Protein AF-A0A1X0NK90-F1 (afdb_monomer)

Mean predicted aligned error: 11.95 Å

Structure (mmCIF, N/CA/C/O backbone):
data_AF-A0A1X0NK90-F1
#
_entry.id   AF-A0A1X0NK90-F1
#
loop_
_atom_site.group_PDB
_atom_site.id
_atom_site.type_symbol
_atom_site.label_atom_id
_atom_site.label_alt_id
_atom_site.label_comp_id
_atom_site.label_asym_id
_atom_site.label_entity_id
_atom_site.label_seq_id
_atom_site.pdbx_PDB_ins_code
_atom_site.Cartn_x
_atom_site.Cartn_y
_atom_site.Cartn_z
_atom_site.occupancy
_atom_site.B_iso_or_equiv
_atom_site.auth_seq_id
_atom_site.auth_comp_id
_atom_site.auth_asym_id
_atom_site.auth_atom_id
_atom_site.pdbx_PDB_model_num
ATOM 1 N N . MET A 1 1 ? -18.786 40.045 63.705 1.00 55.59 1 MET A N 1
ATOM 2 C CA . MET A 1 1 ? -19.152 38.973 62.747 1.00 55.59 1 MET A CA 1
ATOM 3 C C . MET A 1 1 ? -19.305 39.552 61.337 1.00 55.59 1 MET A C 1
ATOM 5 O O . MET A 1 1 ? -20.411 39.917 60.973 1.00 55.59 1 MET A O 1
ATOM 9 N N . ARG A 1 2 ? -18.219 39.705 60.559 1.00 52.03 2 ARG A N 1
ATOM 10 C CA . ARG A 1 2 ? -18.252 40.110 59.127 1.00 52.03 2 ARG A CA 1
ATOM 11 C C . ARG A 1 2 ? -17.010 39.611 58.354 1.00 52.03 2 ARG A C 1
ATOM 13 O O . ARG A 1 2 ? -16.397 40.364 57.616 1.00 52.03 2 ARG A O 1
ATOM 20 N N . LEU A 1 3 ? -16.602 38.356 58.561 1.00 52.53 3 LEU A N 1
ATOM 21 C CA . LEU A 1 3 ? -15.421 37.765 57.891 1.00 52.53 3 LEU A CA 1
ATOM 22 C C . LEU A 1 3 ? -15.770 36.714 56.824 1.00 52.53 3 LEU A C 1
ATOM 24 O O . LEU A 1 3 ? -14.925 36.345 56.020 1.00 52.53 3 LEU A O 1
ATOM 28 N N . VAL A 1 4 ? -17.029 36.278 56.764 1.00 54.88 4 VAL A N 1
ATOM 29 C CA . VAL A 1 4 ? -17.489 35.231 55.839 1.00 54.88 4 VAL A CA 1
ATOM 30 C C . VAL A 1 4 ? -17.616 35.684 54.365 1.00 54.88 4 VAL A C 1
ATOM 32 O O . VAL A 1 4 ? -17.260 34.892 53.494 1.00 54.88 4 VAL A O 1
ATOM 35 N N . PRO A 1 5 ? -18.039 36.921 54.015 1.00 55.84 5 PRO A N 1
ATOM 36 C CA . PRO A 1 5 ? -18.287 37.256 52.605 1.00 55.84 5 PRO A CA 1
ATOM 37 C C . PRO A 1 5 ? -17.006 37.519 51.790 1.00 55.84 5 PRO A C 1
ATOM 39 O O . PRO A 1 5 ? -17.015 37.387 50.567 1.00 55.84 5 PRO A O 1
ATOM 42 N N . LEU A 1 6 ? -15.885 37.840 52.446 1.00 55.31 6 LEU A N 1
ATOM 43 C CA . LEU A 1 6 ? -14.597 38.071 51.775 1.00 55.31 6 LEU A CA 1
ATOM 44 C C . LEU A 1 6 ? -13.923 36.762 51.335 1.00 55.31 6 LEU A C 1
ATOM 46 O O . LEU A 1 6 ? -13.325 36.714 50.264 1.00 55.31 6 LEU A O 1
ATOM 50 N N . LEU A 1 7 ? -14.082 35.684 52.108 1.00 56.19 7 LEU A N 1
ATOM 51 C CA . LEU A 1 7 ? -13.512 34.370 51.787 1.00 56.19 7 LEU A CA 1
ATOM 52 C C . LEU A 1 7 ? -14.230 33.686 50.612 1.00 56.19 7 LEU A C 1
ATOM 54 O O . LEU A 1 7 ? -13.574 33.085 49.765 1.00 56.19 7 LEU A O 1
ATOM 58 N N . LEU A 1 8 ? -15.556 33.832 50.509 1.00 57.66 8 LEU A N 1
ATOM 59 C CA . LEU A 1 8 ? -16.329 33.297 49.378 1.00 57.66 8 LEU A CA 1
ATOM 60 C C . LEU A 1 8 ? -16.016 34.011 48.057 1.00 57.66 8 LEU A C 1
ATOM 62 O O . LEU A 1 8 ? -15.951 33.370 47.011 1.00 57.66 8 LEU A O 1
ATOM 66 N N . SER A 1 9 ? -15.771 35.321 48.113 1.00 59.25 9 SER A N 1
ATOM 67 C CA . SER A 1 9 ? -15.416 36.117 46.933 1.00 59.25 9 SER A CA 1
ATOM 68 C C . SER A 1 9 ? -14.039 35.726 46.380 1.00 59.25 9 SER A C 1
ATOM 70 O O . SER A 1 9 ? -13.863 35.641 45.168 1.00 59.25 9 SER A O 1
ATOM 72 N N . LEU A 1 10 ? -13.075 35.416 47.258 1.00 58.34 10 LEU A N 1
ATOM 73 C CA . LEU A 1 10 ? -11.739 34.972 46.851 1.00 58.34 10 LEU A CA 1
ATOM 74 C C . LEU A 1 10 ? -11.759 33.566 46.219 1.00 58.34 10 LEU A C 1
ATOM 76 O O . LEU A 1 10 ? -11.073 33.324 45.229 1.00 58.34 10 LEU A O 1
ATOM 80 N N . LEU A 1 11 ? -12.581 32.653 46.755 1.00 58.00 11 LEU A N 1
ATOM 81 C CA . LEU A 1 11 ? -12.740 31.290 46.229 1.00 58.00 11 LEU A CA 1
ATOM 82 C C . LEU A 1 11 ? -13.391 31.258 44.836 1.00 58.00 11 LEU A C 1
ATOM 84 O O . LEU A 1 11 ? -13.012 30.431 44.010 1.00 58.00 11 LEU A O 1
ATOM 88 N N . LEU A 1 12 ? -14.315 32.180 44.547 1.00 56.00 12 LEU A N 1
ATOM 89 C CA . LEU A 1 12 ? -14.944 32.310 43.225 1.00 56.00 12 LEU A CA 1
ATOM 90 C C . LEU A 1 12 ? -13.999 32.876 42.152 1.00 56.00 12 LEU A C 1
ATOM 92 O O . LEU A 1 12 ? -14.133 32.532 40.983 1.00 56.00 12 LEU A O 1
ATOM 96 N N . ILE A 1 13 ? -13.014 33.699 42.522 1.00 56.97 13 ILE A N 1
ATOM 97 C CA . ILE A 1 13 ? -12.020 34.219 41.564 1.00 56.97 13 ILE A CA 1
ATOM 98 C C . ILE A 1 13 ? -10.967 33.144 41.230 1.00 56.97 13 ILE A C 1
ATOM 100 O O . ILE A 1 13 ? -10.503 33.063 40.093 1.00 56.97 13 ILE A O 1
ATOM 104 N N . LEU A 1 14 ? -10.639 32.262 42.182 1.00 53.09 14 LEU A N 1
ATOM 105 C CA . LEU A 1 14 ? -9.720 31.131 41.980 1.00 53.09 14 LEU A CA 1
ATOM 106 C C . LEU A 1 14 ? -10.307 29.994 41.116 1.00 53.09 14 LEU A C 1
ATOM 108 O O . LEU A 1 14 ? -9.557 29.279 40.448 1.00 53.09 14 LEU A O 1
ATOM 112 N N . SER A 1 15 ? -11.633 29.823 41.077 1.00 50.59 15 SER A N 1
ATOM 113 C CA . SER A 1 15 ? -12.266 28.812 40.213 1.00 50.59 15 SER A CA 1
ATOM 114 C C . SER A 1 15 ? -12.410 29.261 38.754 1.00 50.59 15 SER A C 1
ATOM 116 O O . SER A 1 15 ? -12.428 28.422 37.858 1.00 50.59 15 SER A O 1
ATOM 118 N N . VAL A 1 16 ? -12.445 30.569 38.479 1.00 51.34 16 VAL A N 1
ATOM 119 C CA . VAL A 1 16 ? -12.517 31.084 37.099 1.00 51.34 16 VAL A CA 1
ATOM 120 C C . VAL A 1 16 ? -11.139 31.090 36.425 1.00 51.34 16 VAL A C 1
ATOM 122 O O . VAL A 1 16 ? -11.041 30.835 35.226 1.00 51.34 16 VAL A O 1
ATOM 125 N N . THR A 1 17 ? -10.048 31.278 37.172 1.00 49.00 17 THR A N 1
ATOM 126 C CA . THR A 1 17 ? -8.687 31.238 36.603 1.00 49.00 17 THR A CA 1
ATOM 127 C C . THR A 1 17 ? -8.184 29.821 36.311 1.00 49.00 17 THR A C 1
ATOM 129 O O . THR A 1 17 ? -7.363 29.646 35.413 1.00 49.00 17 THR A O 1
ATOM 132 N N . THR A 1 18 ? -8.710 28.795 36.986 1.00 47.84 18 THR A N 1
ATOM 133 C CA . THR A 1 18 ? -8.351 27.388 36.720 1.00 47.84 18 THR A CA 1
ATOM 134 C C . THR A 1 18 ? -9.041 26.800 35.484 1.00 47.84 18 THR A C 1
ATOM 136 O O . THR A 1 18 ? -8.492 25.887 34.872 1.00 47.84 18 THR A O 1
ATOM 139 N N . LEU A 1 19 ? -10.182 27.344 35.038 1.00 43.62 19 LEU A N 1
ATOM 140 C CA . LEU A 1 19 ? -10.779 26.941 33.755 1.00 43.62 19 LEU A CA 1
ATOM 141 C C . LEU A 1 19 ? -10.071 27.556 32.536 1.00 43.62 19 LEU A C 1
ATOM 143 O O . LEU A 1 19 ? -10.029 26.925 31.480 1.00 43.62 19 LEU A O 1
ATOM 147 N N . TYR A 1 20 ? -9.458 28.736 32.670 1.00 41.69 20 TYR A N 1
ATOM 148 C CA . TYR A 1 20 ? -8.742 29.363 31.552 1.00 41.69 20 TYR A CA 1
ATOM 149 C C . TYR A 1 20 ? -7.361 28.749 31.282 1.00 41.69 20 TYR A C 1
ATOM 151 O O . TYR A 1 20 ? -6.924 28.729 30.132 1.00 41.69 20 TYR A O 1
ATOM 159 N N . THR A 1 21 ? -6.694 28.165 32.282 1.00 41.97 21 THR A N 1
ATOM 160 C CA . THR A 1 21 ? -5.409 27.475 32.058 1.00 41.97 21 THR A CA 1
ATOM 161 C C . THR A 1 21 ? -5.565 26.068 31.478 1.00 41.97 21 THR A C 1
ATOM 163 O O . THR A 1 21 ? -4.654 25.594 30.806 1.00 41.97 21 THR A O 1
ATOM 166 N N . ILE A 1 22 ? -6.722 25.415 31.637 1.00 41.28 22 ILE A N 1
ATOM 167 C CA . ILE A 1 22 ? -6.980 24.106 31.006 1.00 41.28 22 ILE A CA 1
ATOM 168 C C . ILE A 1 22 ? -7.402 24.269 29.536 1.00 41.28 22 ILE A C 1
ATOM 170 O O . ILE A 1 22 ? -7.088 23.411 28.711 1.00 41.28 22 ILE A O 1
ATOM 174 N N . SER A 1 23 ? -8.045 25.385 29.173 1.00 37.34 23 SER A N 1
ATOM 175 C CA . SER A 1 23 ? -8.441 25.636 27.780 1.00 37.34 23 SER A CA 1
ATOM 176 C C . SER A 1 23 ? -7.308 26.201 26.912 1.00 37.34 23 SER A C 1
ATOM 178 O O . SER A 1 23 ? -7.301 25.961 25.709 1.00 37.34 23 SER A O 1
ATOM 180 N N . ALA A 1 24 ? -6.315 26.877 27.503 1.00 40.59 24 ALA A N 1
ATOM 181 C CA . ALA A 1 24 ? -5.112 27.318 26.787 1.00 40.59 24 ALA A CA 1
ATOM 182 C C . ALA A 1 24 ? -4.092 26.182 26.551 1.00 40.59 24 ALA A C 1
ATOM 184 O O . ALA A 1 24 ? -3.271 26.269 25.645 1.00 40.59 24 ALA A O 1
ATOM 185 N N . ALA A 1 25 ? -4.170 25.084 27.313 1.00 37.84 25 ALA A N 1
ATOM 186 C CA . ALA A 1 25 ? -3.305 23.912 27.145 1.00 37.84 25 ALA A CA 1
ATOM 187 C C . ALA A 1 25 ? -3.816 22.893 26.100 1.00 37.84 25 ALA A C 1
ATOM 189 O O . ALA A 1 25 ? -3.172 21.870 25.879 1.00 37.84 25 ALA A O 1
ATOM 190 N N . ARG A 1 26 ? -4.967 23.139 25.454 1.00 42.66 26 ARG A N 1
ATOM 191 C CA . ARG A 1 26 ? -5.547 22.254 24.419 1.00 42.66 26 ARG A CA 1
ATOM 192 C C . ARG A 1 26 ? -5.653 22.871 23.022 1.00 42.66 26 ARG A C 1
ATOM 194 O O . ARG A 1 26 ? -6.297 22.292 22.159 1.00 42.66 26 ARG A O 1
ATOM 201 N N . LEU A 1 27 ? -4.991 23.998 22.785 1.00 36.59 27 LEU A N 1
ATOM 202 C CA . LEU A 1 27 ? -4.968 24.682 21.485 1.00 36.59 27 LEU A CA 1
ATOM 203 C C . LEU A 1 27 ? -3.533 24.998 21.035 1.00 36.59 27 LEU A C 1
ATOM 205 O O . LEU A 1 27 ? -3.254 26.041 20.465 1.00 36.59 27 LEU A O 1
ATOM 209 N N . SER A 1 28 ? -2.610 24.086 21.344 1.00 36.66 28 SER A N 1
ATOM 210 C CA . SER A 1 28 ? -1.183 24.188 21.005 1.00 36.66 28 SER A CA 1
ATOM 211 C C . SER A 1 28 ? -0.592 22.812 20.640 1.00 36.66 28 SER A C 1
ATOM 213 O O . SER A 1 28 ? 0.564 22.520 20.936 1.00 36.66 28 SER A O 1
ATOM 215 N N . ILE A 1 29 ? -1.393 21.932 20.034 1.00 43.31 29 ILE A N 1
ATOM 216 C CA . ILE A 1 29 ? -0.936 20.644 19.479 1.00 43.31 29 ILE A CA 1
ATOM 217 C C . ILE A 1 29 ? -1.505 20.493 18.061 1.00 43.31 29 ILE A C 1
ATOM 219 O O . ILE A 1 29 ? -2.090 19.471 17.742 1.00 43.31 29 ILE A O 1
ATOM 223 N N . ASP A 1 30 ? -1.410 21.545 17.245 1.00 39.81 30 ASP A N 1
ATOM 224 C CA . ASP A 1 30 ? -1.664 21.439 15.797 1.00 39.81 30 ASP A CA 1
ATOM 225 C C . ASP A 1 30 ? -0.740 22.314 14.924 1.00 39.81 30 ASP A C 1
ATOM 227 O O . ASP A 1 30 ? -0.831 22.246 13.709 1.00 39.81 30 ASP A O 1
ATOM 231 N N . ASP A 1 31 ? 0.228 23.048 15.497 1.00 40.22 31 ASP A N 1
ATOM 232 C CA . ASP A 1 31 ? 1.125 23.941 14.728 1.00 40.22 31 ASP A CA 1
ATOM 233 C C . ASP A 1 31 ? 2.627 23.667 14.957 1.00 40.22 31 ASP A C 1
ATOM 235 O O . ASP A 1 31 ? 3.465 24.566 14.913 1.00 40.22 31 ASP A O 1
ATOM 239 N N . MET A 1 32 ? 3.008 22.413 15.213 1.00 42.47 32 MET A N 1
ATOM 240 C CA . MET A 1 32 ? 4.421 22.005 15.249 1.00 42.47 32 MET A CA 1
ATOM 241 C C . MET A 1 32 ? 4.628 20.636 14.595 1.00 42.47 32 MET A C 1
ATOM 243 O O . MET A 1 32 ? 4.995 19.676 15.261 1.00 42.47 32 MET A O 1
ATOM 247 N N . GLU A 1 33 ? 4.421 20.564 13.281 1.00 41.75 33 GLU A N 1
ATOM 248 C CA . GLU A 1 33 ? 5.162 19.649 12.395 1.00 41.75 33 GLU A CA 1
ATOM 249 C C . GLU A 1 33 ? 5.235 20.218 10.960 1.00 41.75 33 GLU A C 1
ATOM 251 O O . GLU A 1 33 ? 5.053 19.527 9.964 1.00 41.75 33 GLU A O 1
ATOM 256 N N . GLU A 1 34 ? 5.536 21.513 10.837 1.00 48.41 34 GLU A N 1
ATOM 257 C CA . GLU A 1 34 ? 6.001 22.107 9.582 1.00 48.41 34 GLU A CA 1
ATOM 258 C C . GLU A 1 34 ? 7.357 22.771 9.858 1.00 48.41 34 GLU A C 1
ATOM 260 O O . GLU A 1 34 ? 7.449 23.821 10.488 1.00 48.41 34 GLU A O 1
ATOM 265 N N . GLY A 1 35 ? 8.435 22.091 9.458 1.00 47.78 35 GLY A N 1
ATOM 266 C CA . GLY A 1 35 ? 9.813 22.573 9.595 1.00 47.78 35 GLY A CA 1
ATOM 267 C C . GLY A 1 35 ? 10.616 21.878 10.696 1.00 47.78 35 GLY A C 1
ATOM 268 O O . GLY A 1 35 ? 10.728 22.369 11.815 1.00 47.78 35 GLY A O 1
ATOM 269 N N . GLY A 1 36 ? 11.248 20.753 10.357 1.00 31.78 36 GLY A N 1
ATOM 270 C CA . GLY A 1 36 ? 12.166 20.060 11.259 1.00 31.78 36 GLY A CA 1
ATOM 271 C C . GLY A 1 36 ? 13.082 19.083 10.533 1.00 31.78 36 GLY A C 1
ATOM 272 O O . GLY A 1 36 ? 12.741 17.920 10.380 1.00 31.78 36 GLY A O 1
ATOM 273 N N . ASN A 1 37 ? 14.251 19.587 10.132 1.00 31.89 37 ASN A N 1
ATOM 274 C CA . ASN A 1 37 ? 15.431 18.875 9.636 1.00 31.89 37 ASN A CA 1
ATOM 275 C C . ASN A 1 37 ? 15.263 17.993 8.391 1.00 31.89 37 ASN A C 1
ATOM 277 O O . ASN A 1 37 ? 14.996 16.793 8.448 1.00 31.89 37 ASN A O 1
ATOM 281 N N . ILE A 1 38 ? 15.637 18.602 7.263 1.00 43.28 38 ILE A N 1
ATOM 282 C CA . ILE A 1 38 ? 16.435 17.960 6.217 1.00 43.28 38 ILE A CA 1
ATOM 283 C C . ILE A 1 38 ? 17.723 17.447 6.887 1.00 43.28 38 ILE A C 1
ATOM 285 O O . ILE A 1 38 ? 18.775 18.073 6.827 1.00 43.28 38 ILE A O 1
ATOM 289 N N . ASP A 1 39 ? 17.624 16.325 7.590 1.00 41.91 39 ASP A N 1
ATOM 290 C CA . ASP A 1 39 ? 18.748 15.413 7.727 1.00 41.91 39 ASP A CA 1
ATOM 291 C C . ASP A 1 39 ? 18.695 14.539 6.466 1.00 41.91 39 ASP A C 1
ATOM 293 O O . ASP A 1 39 ? 18.242 13.388 6.472 1.00 41.91 39 ASP A O 1
ATOM 297 N N . ASP A 1 40 ? 19.068 15.171 5.341 1.00 41.88 40 ASP A N 1
ATOM 298 C CA . ASP A 1 40 ? 19.497 14.539 4.087 1.00 41.88 40 ASP A CA 1
ATOM 299 C C . ASP A 1 40 ? 20.816 13.809 4.366 1.00 41.88 40 ASP A C 1
ATOM 301 O O . ASP A 1 40 ? 21.874 14.069 3.789 1.00 41.88 40 ASP A O 1
ATOM 305 N N . GLN A 1 41 ? 20.772 12.866 5.302 1.00 42.12 41 GLN A N 1
ATOM 306 C CA . GLN A 1 41 ? 21.788 11.846 5.390 1.00 42.12 41 GLN A CA 1
ATOM 307 C C . GLN A 1 41 ? 21.545 10.934 4.188 1.00 42.12 41 GLN A C 1
ATOM 309 O O . GLN A 1 41 ? 20.760 9.992 4.263 1.00 42.12 41 GLN A O 1
ATOM 314 N N . TYR A 1 42 ? 22.129 11.355 3.059 1.00 43.56 42 TYR A N 1
ATOM 315 C CA . TYR A 1 42 ? 22.241 10.702 1.757 1.00 43.56 42 TYR A CA 1
ATOM 316 C C . TYR A 1 42 ? 21.803 9.230 1.796 1.00 43.56 42 TYR A C 1
ATOM 318 O O . TYR A 1 42 ? 22.611 8.324 1.993 1.00 43.56 42 TYR A O 1
ATOM 326 N N . VAL A 1 43 ? 20.508 8.978 1.583 1.00 48.62 43 VAL A N 1
ATOM 327 C CA . VAL A 1 43 ? 20.113 7.711 0.973 1.00 48.62 43 VAL A CA 1
ATOM 328 C C . VAL A 1 43 ? 20.529 7.890 -0.469 1.00 48.62 43 VAL A C 1
ATOM 330 O O . VAL A 1 43 ? 19.980 8.762 -1.139 1.00 48.62 43 VAL A O 1
ATOM 333 N N . ASP A 1 44 ? 21.554 7.144 -0.867 1.00 55.59 44 ASP A N 1
ATOM 334 C CA . ASP A 1 44 ? 22.219 7.198 -2.164 1.00 55.59 44 ASP A CA 1
ATOM 335 C C . ASP A 1 44 ? 21.183 7.005 -3.280 1.00 55.59 44 ASP A C 1
ATOM 337 O O . ASP A 1 44 ? 20.861 5.890 -3.701 1.00 55.59 44 ASP A O 1
ATOM 341 N N . ARG A 1 45 ? 20.539 8.113 -3.662 1.00 64.12 45 ARG A N 1
ATOM 342 C CA . ARG A 1 45 ? 19.627 8.171 -4.789 1.00 64.12 45 ARG A CA 1
ATOM 343 C C . ARG A 1 45 ? 20.503 7.908 -5.984 1.00 64.12 45 ARG A C 1
ATOM 345 O O . ARG A 1 45 ? 21.376 8.710 -6.299 1.00 64.12 45 ARG A O 1
ATOM 352 N N . VAL A 1 46 ? 20.258 6.773 -6.616 1.00 70.69 46 VAL A N 1
ATOM 353 C CA . VAL A 1 46 ? 20.953 6.436 -7.842 1.00 70.69 46 VAL A CA 1
ATOM 354 C C . VAL A 1 46 ? 20.743 7.580 -8.839 1.00 70.69 46 VAL A C 1
ATOM 356 O O . VAL A 1 46 ? 19.604 7.970 -9.089 1.00 70.69 46 VAL A O 1
ATOM 359 N N . GLU A 1 47 ? 21.842 8.163 -9.322 1.00 74.38 47 GLU A N 1
ATOM 360 C CA . GLU A 1 47 ? 21.807 9.308 -10.234 1.00 74.38 47 GLU A CA 1
ATOM 361 C C . GLU A 1 47 ? 21.018 8.968 -11.506 1.00 74.38 47 GLU A C 1
ATOM 363 O O . GLU A 1 47 ? 21.176 7.876 -12.046 1.00 74.38 47 GLU A O 1
ATOM 368 N N . ASP A 1 48 ? 20.265 9.924 -12.058 1.00 73.19 48 ASP A N 1
ATOM 369 C CA . ASP A 1 48 ? 19.392 9.703 -13.228 1.00 73.19 48 ASP A CA 1
ATOM 370 C C . ASP A 1 48 ? 20.123 9.143 -14.470 1.00 73.19 48 ASP A C 1
ATOM 372 O O . ASP A 1 48 ? 19.520 8.499 -15.331 1.00 73.19 48 ASP A O 1
ATOM 376 N N . ASN A 1 49 ? 21.437 9.369 -14.572 1.00 76.44 49 ASN A N 1
ATOM 377 C CA . ASN A 1 49 ? 22.283 8.872 -15.663 1.00 76.44 49 ASN A CA 1
ATOM 378 C C . ASN A 1 49 ? 22.838 7.459 -15.419 1.00 76.44 49 ASN A C 1
ATOM 380 O O . ASN A 1 49 ? 23.511 6.896 -16.291 1.00 76.44 49 ASN A O 1
ATOM 384 N N . HIS A 1 50 ? 22.601 6.883 -14.243 1.00 79.06 50 HIS A N 1
ATOM 385 C CA . HIS A 1 50 ? 23.130 5.582 -13.872 1.00 79.06 50 HIS A CA 1
ATOM 386 C C . HIS A 1 50 ? 22.526 4.483 -14.766 1.00 79.06 50 HIS A C 1
ATOM 388 O O . HIS A 1 50 ? 21.320 4.476 -15.037 1.00 79.06 50 HIS A O 1
ATOM 394 N N . PRO A 1 51 ? 23.320 3.493 -15.216 1.00 82.56 51 PRO A N 1
ATOM 395 C CA . PRO A 1 51 ? 22.849 2.453 -16.134 1.00 82.56 51 PRO A CA 1
ATOM 396 C C . PRO A 1 51 ? 21.666 1.635 -15.597 1.00 82.56 51 PRO A C 1
ATOM 398 O O . PRO A 1 51 ? 20.913 1.078 -16.394 1.00 82.56 51 PRO A O 1
ATOM 401 N N . VAL A 1 52 ? 21.453 1.611 -14.275 1.00 84.94 52 VAL A N 1
ATOM 402 C CA . VAL A 1 52 ? 20.296 0.949 -13.650 1.00 84.94 52 VAL A CA 1
ATOM 403 C C . VAL A 1 52 ? 18.955 1.471 -14.168 1.00 84.94 52 VAL A C 1
ATOM 405 O O . VAL A 1 52 ? 17.995 0.709 -14.221 1.00 84.94 52 VAL A O 1
ATOM 408 N N . HIS A 1 53 ? 18.867 2.737 -14.597 1.00 83.06 53 HIS A N 1
ATOM 409 C CA . HIS A 1 53 ? 17.609 3.298 -15.097 1.00 83.06 53 HIS A CA 1
ATOM 410 C C . HIS A 1 53 ? 17.115 2.569 -16.354 1.00 83.06 53 HIS A C 1
ATOM 412 O O . HIS A 1 53 ? 15.914 2.518 -16.603 1.00 83.06 53 HIS A O 1
ATOM 418 N N . LYS A 1 54 ? 18.024 1.930 -17.105 1.00 84.81 54 LYS A N 1
ATOM 419 C CA . LYS A 1 54 ? 17.697 1.074 -18.259 1.00 84.81 54 LYS A CA 1
ATOM 420 C C . LYS A 1 54 ? 17.208 -0.322 -17.862 1.00 84.81 54 LYS A C 1
ATOM 422 O O . LYS A 1 54 ? 16.695 -1.041 -18.710 1.00 84.81 54 LYS A O 1
ATOM 427 N N . LEU A 1 55 ? 17.410 -0.710 -16.604 1.00 88.56 55 LEU A N 1
ATOM 428 C CA . LEU A 1 55 ? 17.023 -2.001 -16.030 1.00 88.56 55 LEU A CA 1
ATOM 429 C C . LEU A 1 55 ? 15.750 -1.899 -15.179 1.00 88.56 55 LEU A C 1
ATOM 431 O O . LEU A 1 55 ? 15.299 -2.905 -14.628 1.00 88.56 55 LEU A O 1
ATOM 435 N N . LEU A 1 56 ? 15.183 -0.693 -15.048 1.00 91.00 56 LEU A N 1
ATOM 436 C CA . LEU A 1 56 ? 13.910 -0.486 -14.372 1.00 91.00 56 LEU A CA 1
ATOM 437 C C . LEU A 1 56 ? 12.806 -1.297 -15.062 1.00 91.00 56 LEU A C 1
ATOM 439 O O . LEU A 1 56 ? 12.786 -1.384 -16.291 1.00 91.00 56 LEU A O 1
ATOM 443 N N . PRO A 1 57 ? 11.875 -1.876 -14.288 1.00 91.94 57 PRO A N 1
ATOM 444 C CA . PRO A 1 57 ? 10.723 -2.545 -14.865 1.00 91.94 57 PRO A CA 1
ATOM 445 C C . PRO A 1 57 ? 9.867 -1.537 -15.645 1.00 91.94 57 PRO A C 1
ATOM 447 O O . PRO A 1 57 ? 9.704 -0.392 -15.213 1.00 91.94 57 PRO A O 1
ATOM 450 N N . ASP A 1 58 ? 9.325 -1.964 -16.784 1.00 91.94 58 ASP A N 1
ATOM 451 C CA . ASP A 1 58 ? 8.441 -1.137 -17.605 1.00 91.94 58 ASP A CA 1
ATOM 452 C C . ASP A 1 58 ? 6.988 -1.276 -17.112 1.00 91.94 58 ASP A C 1
ATOM 454 O O . ASP A 1 58 ? 6.430 -2.375 -17.177 1.00 91.94 58 ASP A O 1
ATOM 458 N N . PRO A 1 59 ? 6.340 -0.202 -16.621 1.00 93.19 59 PRO A N 1
ATOM 459 C CA . PRO A 1 59 ? 4.938 -0.255 -16.209 1.00 93.19 59 PRO A CA 1
ATOM 460 C C . PRO A 1 59 ? 3.959 -0.427 -17.382 1.00 93.19 59 PRO A C 1
ATOM 462 O O . PRO A 1 59 ? 2.778 -0.661 -17.138 1.00 93.19 59 PRO A O 1
ATOM 465 N N . GLN A 1 60 ? 4.404 -0.289 -18.635 1.00 93.50 60 GLN A N 1
ATOM 466 C CA . GLN A 1 60 ? 3.585 -0.531 -19.829 1.00 93.50 60 GLN A CA 1
ATOM 467 C C . GLN A 1 60 ? 3.658 -1.985 -20.314 1.00 93.50 60 GLN A C 1
ATOM 469 O O . GLN A 1 60 ? 2.827 -2.396 -21.126 1.00 93.50 60 GLN A O 1
ATOM 474 N N . ASP A 1 61 ? 4.614 -2.777 -19.817 1.00 95.31 61 ASP A N 1
ATOM 475 C CA . ASP A 1 61 ? 4.706 -4.200 -20.132 1.00 95.31 61 ASP A CA 1
ATOM 476 C C . ASP A 1 61 ? 3.562 -4.966 -19.432 1.00 95.31 61 ASP A C 1
ATOM 478 O O . ASP A 1 61 ? 3.489 -4.978 -18.195 1.00 95.31 61 ASP A O 1
ATOM 482 N N . PRO A 1 62 ? 2.656 -5.625 -20.184 1.00 94.19 62 PRO A N 1
ATOM 483 C CA . PRO A 1 62 ? 1.514 -6.334 -19.615 1.00 94.19 62 PRO A CA 1
ATOM 484 C C . PRO A 1 62 ? 1.900 -7.525 -18.728 1.00 94.19 62 PRO A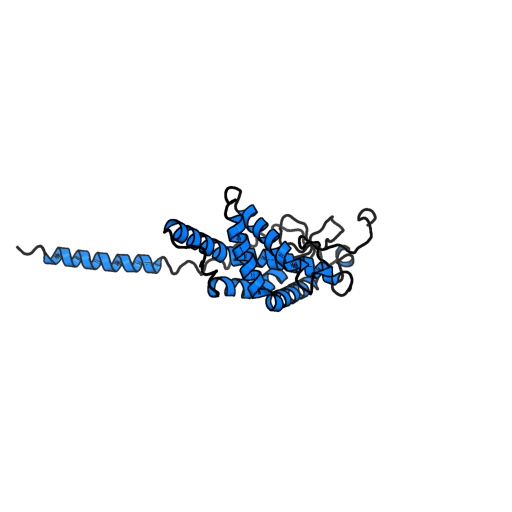 C 1
ATOM 486 O O . PRO A 1 62 ? 1.085 -7.925 -17.895 1.00 94.19 62 PRO A O 1
ATOM 489 N N . GLU A 1 63 ? 3.099 -8.098 -18.877 1.00 93.44 63 GLU A N 1
ATOM 490 C CA . GLU A 1 63 ? 3.581 -9.160 -17.984 1.00 93.44 63 GLU A CA 1
ATOM 491 C C . GLU A 1 63 ? 4.065 -8.592 -16.641 1.00 93.44 63 GLU A C 1
ATOM 493 O O . GLU A 1 63 ? 3.886 -9.226 -15.600 1.00 93.44 63 GLU A O 1
ATOM 498 N N . MET A 1 64 ? 4.620 -7.376 -16.640 1.00 94.06 64 MET A N 1
ATOM 499 C CA . MET A 1 64 ? 5.169 -6.711 -15.449 1.00 94.06 64 MET A CA 1
ATOM 500 C C . MET A 1 64 ? 4.111 -5.945 -14.657 1.00 94.06 64 MET A C 1
ATOM 502 O O . MET A 1 64 ? 4.171 -5.884 -13.424 1.00 94.06 64 MET A O 1
ATOM 506 N N . LEU A 1 65 ? 3.140 -5.357 -15.358 1.00 96.06 65 LEU A N 1
ATOM 507 C CA . LEU A 1 65 ? 2.136 -4.465 -14.789 1.00 96.06 65 LEU A CA 1
ATOM 508 C C . LEU A 1 65 ? 1.381 -5.076 -13.589 1.00 96.06 65 LEU A C 1
ATOM 510 O O . LEU A 1 65 ? 1.303 -4.402 -12.558 1.00 96.06 65 LEU A O 1
ATOM 514 N N . PRO A 1 66 ? 0.871 -6.327 -13.632 1.00 97.12 66 PRO A N 1
ATOM 515 C CA . PRO A 1 66 ? 0.186 -6.920 -12.482 1.00 97.12 66 PRO A CA 1
ATOM 516 C C . PRO A 1 66 ? 1.085 -7.019 -11.246 1.00 97.12 66 PRO A C 1
ATOM 518 O O . PRO A 1 66 ? 0.632 -6.770 -10.128 1.00 97.12 66 PRO A O 1
ATOM 521 N N . SER A 1 67 ? 2.362 -7.356 -11.432 1.00 97.38 67 SER A N 1
ATOM 522 C CA . SER A 1 67 ? 3.328 -7.495 -10.339 1.00 97.38 67 SER A CA 1
ATOM 523 C C . SER A 1 67 ? 3.714 -6.141 -9.753 1.00 97.38 67 SER A C 1
ATOM 525 O O . SER A 1 67 ? 3.784 -5.993 -8.532 1.00 97.38 67 SER A O 1
ATOM 527 N N . LEU A 1 68 ? 3.875 -5.115 -10.592 1.00 97.81 68 LEU A N 1
ATOM 528 C CA . LEU A 1 68 ? 4.080 -3.744 -10.124 1.00 97.81 68 LEU A CA 1
ATOM 529 C C . LEU A 1 68 ? 2.863 -3.218 -9.356 1.00 97.81 68 LEU A C 1
ATOM 531 O O . LEU A 1 68 ? 3.037 -2.647 -8.279 1.00 97.81 68 LEU A O 1
ATOM 535 N N . LYS A 1 69 ? 1.637 -3.475 -9.836 1.00 98.38 69 LYS A N 1
ATOM 536 C CA . LYS A 1 69 ? 0.408 -3.141 -9.096 1.00 98.38 69 LYS A CA 1
ATOM 537 C C . LYS A 1 69 ? 0.316 -3.898 -7.774 1.00 98.38 69 LYS A C 1
ATOM 539 O O . LYS A 1 69 ? -0.061 -3.308 -6.767 1.00 98.38 69 LYS A O 1
ATOM 544 N N . CYS A 1 70 ? 0.724 -5.167 -7.740 1.00 98.56 70 CYS A N 1
ATOM 545 C CA . CYS A 1 70 ? 0.805 -5.936 -6.499 1.00 98.56 70 CYS A CA 1
ATOM 546 C C . CYS A 1 70 ? 1.756 -5.301 -5.481 1.00 98.56 70 CYS A C 1
ATOM 548 O O . CYS A 1 70 ? 1.429 -5.168 -4.298 1.00 98.56 70 CYS A O 1
ATOM 550 N N . SER A 1 71 ? 2.940 -4.873 -5.925 1.00 98.1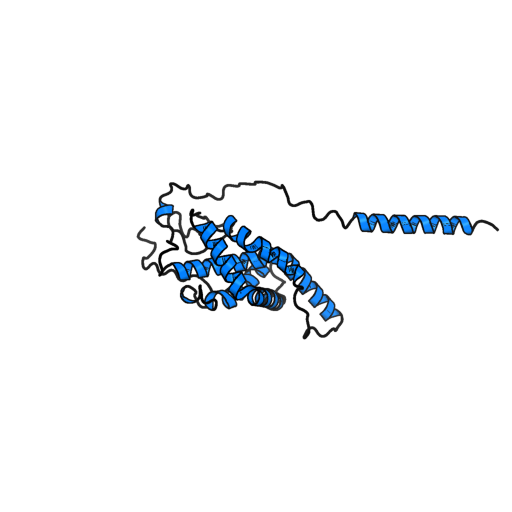9 71 SER A N 1
ATOM 551 C CA . SER A 1 71 ? 3.856 -4.184 -5.027 1.00 98.19 71 SER A CA 1
ATOM 552 C C . SER A 1 71 ? 3.325 -2.827 -4.578 1.00 98.19 71 SER A C 1
ATOM 554 O O . SER A 1 71 ? 3.471 -2.503 -3.400 1.00 98.19 71 SER A O 1
ATOM 556 N N . ALA A 1 72 ? 2.745 -2.045 -5.487 1.00 98.50 72 ALA A N 1
ATOM 557 C CA . ALA A 1 72 ? 2.181 -0.738 -5.179 1.00 98.50 72 ALA A CA 1
ATOM 558 C C . ALA A 1 72 ? 1.009 -0.851 -4.193 1.00 98.50 72 ALA A C 1
ATOM 560 O O . ALA A 1 72 ? 0.984 -0.106 -3.222 1.00 98.50 72 ALA A O 1
ATOM 561 N N . CYS A 1 73 ? 0.125 -1.844 -4.345 1.00 98.75 73 CYS A N 1
ATOM 562 C CA . CYS A 1 73 ? -0.915 -2.161 -3.359 1.00 98.75 73 CYS A CA 1
ATOM 563 C C . CYS A 1 73 ? -0.326 -2.335 -1.952 1.00 98.75 73 CYS A C 1
ATOM 565 O O . CYS A 1 73 ? -0.805 -1.750 -0.984 1.00 98.75 73 CYS A O 1
ATOM 567 N N . GLY A 1 74 ? 0.773 -3.082 -1.841 1.00 98.31 74 GLY A N 1
ATOM 568 C CA . GLY A 1 74 ? 1.469 -3.251 -0.572 1.00 98.31 74 GLY A CA 1
ATOM 569 C C . GLY A 1 74 ? 2.048 -1.956 0.006 1.00 98.31 74 GLY A C 1
ATOM 570 O O . GLY A 1 74 ? 1.938 -1.741 1.210 1.00 98.31 74 GLY A O 1
ATOM 571 N N . ALA A 1 75 ? 2.624 -1.095 -0.838 1.00 98.44 75 ALA A N 1
ATOM 572 C CA . ALA A 1 75 ? 3.118 0.222 -0.429 1.00 98.44 75 ALA A CA 1
ATOM 573 C C . ALA A 1 75 ? 1.982 1.132 0.066 1.00 98.44 75 ALA A C 1
ATOM 575 O O . ALA A 1 75 ? 2.116 1.777 1.103 1.00 98.44 75 ALA A O 1
ATOM 576 N N . VAL A 1 76 ? 0.840 1.127 -0.629 1.00 98.69 76 VAL A N 1
ATOM 577 C CA . VAL A 1 76 ? -0.361 1.870 -0.224 1.00 98.69 76 VAL A CA 1
ATOM 578 C C . VAL A 1 76 ? -0.888 1.371 1.120 1.00 98.69 76 VAL A C 1
ATOM 580 O O . VAL A 1 76 ? -1.181 2.180 1.991 1.00 98.69 76 VAL A O 1
ATOM 583 N N . ILE A 1 77 ? -0.954 0.055 1.336 1.00 98.56 77 ILE A N 1
ATOM 584 C CA . ILE A 1 77 ? -1.394 -0.524 2.616 1.00 98.56 77 ILE A CA 1
ATOM 585 C C . ILE A 1 77 ? -0.457 -0.131 3.762 1.00 98.56 77 ILE A C 1
ATOM 587 O O . ILE A 1 77 ? -0.922 0.261 4.833 1.00 98.56 77 ILE A O 1
ATOM 591 N N . GLU A 1 78 ? 0.857 -0.227 3.553 1.00 97.94 78 GLU A N 1
ATOM 592 C CA . GLU A 1 78 ? 1.846 0.159 4.560 1.00 97.94 78 GLU A CA 1
ATOM 593 C C . GLU A 1 78 ? 1.718 1.646 4.931 1.00 97.94 78 GLU A C 1
ATOM 595 O O . GLU A 1 78 ? 1.698 1.990 6.116 1.00 97.94 78 GLU A O 1
ATOM 600 N N . GLU A 1 79 ? 1.582 2.526 3.936 1.00 98.06 79 GLU A N 1
ATOM 601 C CA . GLU A 1 79 ? 1.405 3.961 4.166 1.00 98.06 79 GLU A CA 1
ATOM 602 C C . GLU A 1 79 ? 0.060 4.274 4.832 1.00 98.06 79 GLU A C 1
ATOM 604 O O . GLU A 1 79 ? 0.021 5.056 5.781 1.00 98.06 79 GLU A O 1
ATOM 609 N N . ALA A 1 80 ? -1.029 3.613 4.427 1.00 98.06 80 ALA A N 1
ATOM 610 C CA . ALA A 1 80 ? -2.344 3.781 5.042 1.00 98.06 80 ALA A CA 1
ATOM 611 C C . ALA A 1 80 ? -2.303 3.439 6.536 1.00 98.06 80 ALA A C 1
ATOM 613 O O . ALA A 1 80 ? -2.787 4.207 7.364 1.00 98.06 80 ALA A O 1
ATOM 614 N N . ILE A 1 81 ? -1.660 2.330 6.908 1.00 96.88 81 ILE A N 1
ATOM 615 C CA . ILE A 1 81 ? -1.493 1.932 8.313 1.00 96.88 81 ILE A CA 1
ATOM 616 C C . ILE A 1 81 ? -0.612 2.924 9.069 1.00 96.88 81 ILE A C 1
ATOM 618 O O . ILE A 1 81 ? -0.891 3.238 10.229 1.00 96.88 81 ILE A O 1
ATOM 622 N N . HIS A 1 82 ? 0.439 3.434 8.424 1.00 95.44 82 HIS A N 1
ATOM 623 C CA . HIS A 1 82 ? 1.300 4.448 9.016 1.00 95.44 82 HIS A CA 1
ATOM 624 C C . HIS A 1 82 ? 0.522 5.733 9.336 1.00 95.44 82 HIS A C 1
ATOM 626 O O . HIS A 1 82 ? 0.574 6.208 10.473 1.00 95.44 82 HIS A O 1
ATOM 632 N N . LEU A 1 83 ? -0.258 6.245 8.378 1.00 95.69 83 LEU A N 1
ATOM 633 C CA . LEU A 1 83 ? -1.089 7.442 8.539 1.00 95.69 83 LEU A CA 1
ATOM 634 C C . LEU A 1 83 ? -2.244 7.222 9.526 1.00 95.69 83 LEU A C 1
ATOM 636 O O . LEU A 1 83 ? -2.541 8.092 10.341 1.00 95.69 83 LEU A O 1
ATOM 640 N N . MET A 1 84 ? -2.860 6.037 9.526 1.00 95.56 84 MET A N 1
ATOM 641 C CA . MET A 1 84 ? -3.951 5.686 10.444 1.00 95.56 84 MET A CA 1
ATOM 642 C C . MET A 1 84 ? -3.481 5.301 11.846 1.00 95.56 84 MET A C 1
ATOM 644 O O . MET A 1 84 ? -4.317 5.068 12.723 1.00 95.56 84 MET A O 1
ATOM 648 N N . ARG A 1 85 ? -2.172 5.257 12.115 1.00 93.62 85 ARG A N 1
ATOM 649 C CA . ARG A 1 85 ? -1.628 4.875 13.426 1.00 93.62 85 ARG A CA 1
ATOM 650 C C . ARG A 1 85 ? -2.317 5.590 14.601 1.00 93.62 85 ARG A C 1
ATOM 652 O O . ARG A 1 85 ? -2.695 4.892 15.546 1.00 93.62 85 ARG A O 1
ATOM 659 N N . PRO A 1 86 ? -2.535 6.922 14.594 1.00 91.12 86 PRO A N 1
ATOM 660 C CA . PRO A 1 86 ? -3.220 7.589 15.702 1.00 91.12 86 PRO A CA 1
ATOM 661 C C . PRO A 1 86 ? -4.664 7.099 15.887 1.00 91.12 86 PRO A C 1
ATOM 663 O O . PRO A 1 86 ? -5.115 6.924 17.019 1.00 91.12 86 PRO A O 1
ATOM 666 N N . ALA A 1 87 ? -5.382 6.842 14.790 1.00 93.25 87 ALA A N 1
ATOM 667 C CA . ALA A 1 87 ? -6.744 6.315 14.822 1.00 93.25 87 ALA A CA 1
ATOM 668 C C . ALA A 1 87 ? -6.784 4.875 15.354 1.00 93.25 87 ALA A C 1
ATOM 670 O O . ALA A 1 87 ? -7.609 4.569 16.215 1.00 93.25 87 ALA A O 1
ATOM 671 N N . ILE A 1 88 ? -5.849 4.023 14.920 1.00 93.12 88 ILE A N 1
ATOM 672 C CA . ILE A 1 88 ? -5.686 2.648 15.411 1.00 93.12 88 ILE A CA 1
ATOM 673 C C . ILE A 1 88 ? -5.469 2.647 16.928 1.00 93.12 88 ILE A C 1
ATOM 675 O O . ILE A 1 88 ? -6.187 1.961 17.654 1.00 93.12 88 ILE A O 1
ATOM 679 N N . VAL A 1 89 ? -4.527 3.453 17.431 1.00 90.88 89 VAL A N 1
ATOM 680 C CA . VAL A 1 89 ? -4.231 3.533 18.873 1.00 90.88 89 VAL A CA 1
ATOM 681 C C . VAL A 1 89 ? -5.460 3.988 19.663 1.00 90.88 89 VAL A C 1
ATOM 683 O O . VAL A 1 89 ? -5.853 3.318 20.619 1.00 90.88 89 VAL A O 1
ATOM 686 N N . ARG A 1 90 ? -6.119 5.076 19.239 1.00 89.44 90 ARG A N 1
ATOM 687 C CA . ARG A 1 90 ? -7.330 5.584 19.908 1.00 89.44 90 ARG A CA 1
ATOM 688 C C . ARG A 1 90 ? -8.460 4.558 19.917 1.00 89.44 90 ARG A C 1
ATOM 690 O O . ARG A 1 90 ? -9.154 4.428 20.928 1.00 89.44 90 ARG A O 1
ATOM 697 N N . TYR A 1 91 ? -8.652 3.840 18.813 1.00 90.81 91 TYR A N 1
ATOM 698 C CA . TYR A 1 91 ? -9.656 2.788 18.701 1.00 90.81 91 TYR A CA 1
ATOM 699 C C . TYR A 1 91 ? -9.387 1.646 19.692 1.00 90.81 91 TYR A C 1
ATOM 701 O O . TYR A 1 91 ? -10.261 1.325 20.500 1.00 90.81 91 TYR A O 1
ATOM 709 N N . LEU A 1 92 ? -8.161 1.113 19.725 1.00 90.00 92 LEU A N 1
ATOM 710 C CA . LEU A 1 92 ? -7.781 0.050 20.663 1.00 90.00 92 LEU A CA 1
ATOM 711 C C . LEU A 1 92 ? -7.904 0.503 22.128 1.00 90.00 92 LEU A C 1
ATOM 713 O O . LEU A 1 92 ? -8.415 -0.230 22.974 1.00 90.00 92 LEU A O 1
ATOM 717 N N . GLU A 1 93 ? -7.523 1.739 22.455 1.00 89.00 93 GLU A N 1
ATOM 718 C CA . GLU A 1 93 ? -7.696 2.294 23.804 1.00 89.00 93 GLU A CA 1
ATOM 719 C C . GLU A 1 93 ? -9.166 2.440 24.221 1.00 89.00 93 GLU A C 1
ATOM 721 O O . GLU A 1 93 ? -9.510 2.211 25.386 1.00 89.00 93 GLU A O 1
ATOM 726 N N . ARG A 1 94 ? -10.055 2.854 23.306 1.00 88.19 94 ARG A N 1
ATOM 727 C CA . ARG A 1 94 ? -11.506 2.879 23.568 1.00 88.19 94 ARG A CA 1
ATOM 728 C C . ARG A 1 94 ? -12.018 1.472 23.844 1.00 88.19 94 ARG A C 1
ATOM 730 O O . ARG A 1 94 ? -12.646 1.261 24.881 1.00 88.19 94 ARG A O 1
ATOM 737 N N . ARG A 1 95 ? -11.650 0.516 22.991 1.00 87.56 95 ARG A N 1
ATOM 738 C CA . ARG A 1 95 ? -12.025 -0.893 23.115 1.00 87.56 95 ARG A CA 1
ATOM 739 C C . ARG A 1 95 ? -11.576 -1.497 24.448 1.00 87.56 95 ARG A C 1
ATOM 741 O O . ARG A 1 95 ? -12.392 -2.086 25.154 1.00 87.56 95 ARG A O 1
ATOM 748 N N . ARG A 1 96 ? -10.321 -1.275 24.866 1.00 86.88 96 ARG A N 1
ATOM 749 C CA . ARG A 1 96 ? -9.814 -1.703 26.189 1.00 86.88 96 ARG A CA 1
ATOM 750 C C . ARG A 1 96 ? -10.615 -1.105 27.341 1.00 86.88 96 ARG A C 1
ATOM 752 O O . ARG A 1 96 ? -10.963 -1.818 28.281 1.00 86.88 96 ARG A O 1
ATOM 759 N N . ARG A 1 97 ? -10.914 0.197 27.284 1.00 86.50 97 ARG A N 1
ATOM 760 C CA . ARG A 1 97 ? -11.692 0.882 28.330 1.00 86.50 97 ARG A CA 1
ATOM 761 C C . ARG A 1 97 ? -13.124 0.369 28.413 1.00 86.50 97 ARG A C 1
ATOM 763 O O . ARG A 1 97 ? -13.654 0.257 29.514 1.00 86.50 97 ARG A O 1
ATOM 770 N N . ASP A 1 98 ? -13.755 0.078 27.283 1.00 87.06 98 ASP A N 1
ATOM 771 C CA . ASP A 1 98 ? -15.111 -0.467 27.263 1.00 87.06 98 ASP A CA 1
ATOM 772 C C . ASP A 1 98 ? -15.143 -1.928 27.740 1.00 87.06 98 ASP A C 1
ATOM 774 O O . ASP A 1 98 ? -16.014 -2.274 28.542 1.00 87.06 98 ASP A O 1
ATOM 778 N N . ALA A 1 99 ? -14.132 -2.736 27.395 1.00 84.88 99 ALA A N 1
ATOM 779 C CA . ALA A 1 99 ? -13.957 -4.087 27.932 1.00 84.88 99 ALA A CA 1
ATOM 780 C C . ALA A 1 99 ? -13.789 -4.092 29.464 1.00 84.88 99 ALA A C 1
ATOM 782 O O . ALA A 1 99 ? -14.435 -4.872 30.160 1.00 84.88 99 ALA A O 1
ATOM 783 N N . GLN A 1 100 ? -12.985 -3.175 30.016 1.00 85.38 100 GLN A N 1
ATOM 784 C CA . GLN A 1 100 ? -12.818 -3.014 31.470 1.00 85.38 100 GLN A CA 1
ATOM 785 C C . GLN A 1 100 ? -14.110 -2.596 32.186 1.00 85.38 100 GLN A C 1
ATOM 787 O O . GLN A 1 100 ? -14.286 -2.886 33.366 1.00 85.38 100 GLN A O 1
ATOM 792 N N . LYS A 1 101 ? -15.025 -1.922 31.482 1.00 86.12 101 LYS A N 1
ATOM 793 C CA . LYS A 1 101 ? -16.338 -1.516 32.006 1.00 86.12 101 LYS A CA 1
ATOM 794 C C . LYS A 1 101 ? -17.399 -2.613 31.880 1.00 86.12 101 LYS A C 1
ATOM 796 O O . LYS A 1 101 ? -18.560 -2.347 32.181 1.00 86.12 101 LYS A O 1
ATOM 801 N N . GLY A 1 102 ? -17.031 -3.808 31.411 1.00 77.69 102 GLY A N 1
ATOM 802 C CA . GLY A 1 102 ? -17.966 -4.909 31.181 1.00 77.69 102 GLY A CA 1
ATOM 803 C C . GLY A 1 102 ? -18.988 -4.618 30.080 1.00 77.69 102 GLY A C 1
ATOM 804 O O . GLY A 1 102 ? -20.035 -5.260 30.044 1.00 77.69 102 GLY A O 1
ATOM 805 N N . LYS A 1 103 ? -18.723 -3.636 29.204 1.00 76.25 103 LYS A N 1
ATOM 806 C CA . LYS A 1 103 ? -19.572 -3.414 28.034 1.00 76.25 103 LYS A CA 1
ATOM 807 C C . LYS A 1 103 ? -19.322 -4.518 27.023 1.00 76.25 103 LYS A C 1
ATOM 809 O O . LYS A 1 103 ? -18.183 -4.939 26.819 1.00 76.25 103 LYS A O 1
ATOM 814 N N . ASP A 1 104 ? -20.395 -4.941 26.370 1.00 68.06 104 ASP A N 1
ATOM 815 C CA . ASP A 1 104 ? -20.303 -5.902 25.287 1.00 68.06 104 ASP A CA 1
ATOM 816 C C . ASP A 1 104 ? -19.498 -5.301 24.126 1.00 68.06 104 ASP A C 1
ATOM 818 O O . ASP A 1 104 ? -19.893 -4.307 23.514 1.00 68.06 104 ASP A O 1
ATOM 822 N N . THR A 1 105 ? -18.334 -5.891 23.861 1.00 66.06 105 THR A N 1
ATOM 823 C CA . THR A 1 105 ? -17.425 -5.481 22.783 1.00 66.06 105 THR A CA 1
ATOM 824 C C . THR A 1 105 ? -17.769 -6.157 21.454 1.00 66.06 105 THR A C 1
ATOM 826 O O . THR A 1 105 ? -17.071 -5.935 20.464 1.00 66.06 105 THR A O 1
ATOM 829 N N . GLN A 1 106 ? -18.840 -6.964 21.397 1.00 56.50 106 GLN A N 1
ATOM 830 C CA . GLN A 1 106 ? -19.336 -7.537 20.141 1.00 56.50 106 GLN A CA 1
ATOM 831 C C . GLN A 1 106 ? -19.997 -6.494 19.228 1.00 56.50 106 GLN A C 1
ATOM 833 O O . GLN A 1 106 ? -19.971 -6.658 18.014 1.00 56.50 106 GLN A O 1
ATOM 838 N N . ASN A 1 107 ? -20.512 -5.394 19.791 1.00 56.28 107 ASN A N 1
ATOM 839 C CA . ASN A 1 107 ? -21.097 -4.269 19.046 1.00 56.28 107 ASN A CA 1
ATOM 840 C C . ASN A 1 107 ? -20.143 -3.069 18.950 1.00 56.28 107 ASN A C 1
ATOM 842 O O . ASN A 1 107 ? -20.591 -1.918 18.919 1.00 56.28 107 ASN A O 1
ATOM 846 N N . ASP A 1 108 ? -18.832 -3.323 18.982 1.00 64.00 108 ASP A N 1
ATOM 847 C CA . ASP A 1 108 ? -17.822 -2.271 18.940 1.00 64.00 108 ASP A CA 1
ATOM 848 C C . ASP A 1 108 ? -18.004 -1.451 17.661 1.00 64.00 108 ASP A C 1
ATOM 850 O O . ASP A 1 108 ? -17.857 -1.952 16.544 1.00 6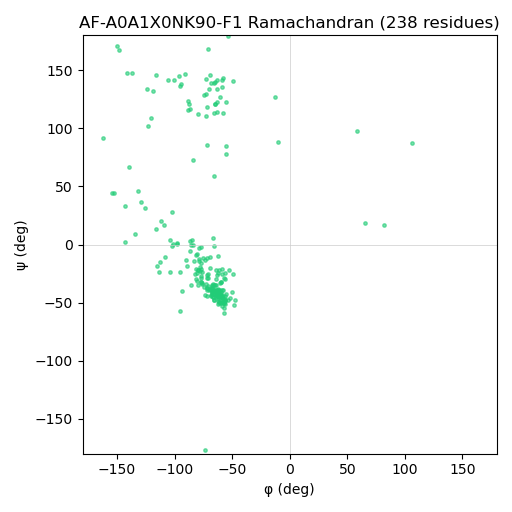4.00 108 ASP A O 1
ATOM 854 N N . LYS A 1 109 ? -18.396 -0.186 17.831 1.00 68.44 109 LYS A N 1
ATOM 855 C CA . LYS A 1 109 ? -18.473 0.744 16.711 1.00 68.44 109 LYS A CA 1
ATOM 856 C C . LYS A 1 109 ? -17.044 0.875 16.207 1.00 68.44 109 LYS A C 1
ATOM 858 O O . LYS A 1 109 ? -16.155 1.200 16.993 1.00 68.44 109 LYS A O 1
ATOM 863 N N . GLY A 1 110 ? -16.832 0.576 14.928 1.00 74.38 110 GLY A N 1
ATOM 864 C CA . GLY A 1 110 ? -15.534 0.734 14.285 1.00 74.38 110 GLY A CA 1
ATOM 865 C C . GLY A 1 110 ? -14.962 2.149 14.463 1.00 74.38 110 GLY A C 1
ATOM 866 O O . GLY A 1 110 ? -15.592 3.022 15.077 1.00 74.38 110 GLY A O 1
ATOM 867 N N . PRO A 1 111 ? -13.762 2.413 13.929 1.00 80.38 111 PRO A N 1
ATOM 868 C CA . PRO A 1 111 ? -13.264 3.782 13.868 1.00 80.38 111 PRO A CA 1
ATOM 869 C C . PRO A 1 111 ? -14.328 4.699 13.270 1.00 80.38 111 PRO A C 1
ATOM 871 O O . PRO A 1 111 ? -15.059 4.327 12.349 1.00 80.38 111 PRO A O 1
ATOM 874 N N . SER A 1 112 ? -14.431 5.897 13.824 1.00 82.12 112 SER A N 1
ATOM 875 C CA . SER A 1 112 ? -15.299 6.899 13.219 1.00 82.12 112 SER A CA 1
ATOM 876 C C . SER A 1 112 ? -14.708 7.352 11.886 1.00 82.12 112 SER A C 1
ATOM 878 O O . SER A 1 112 ? -13.492 7.427 11.740 1.00 82.12 112 SER A O 1
ATOM 880 N N . GLU A 1 113 ? -15.564 7.661 10.915 1.00 83.44 113 GLU A N 1
ATOM 881 C CA . GLU A 1 113 ? -15.143 8.050 9.563 1.00 83.44 113 GLU A CA 1
ATOM 882 C C . GLU A 1 113 ? -14.172 9.240 9.582 1.00 83.44 113 GLU A C 1
ATOM 884 O O . GLU A 1 113 ? -13.112 9.197 8.961 1.00 83.44 113 GLU A O 1
ATOM 889 N N . TYR A 1 114 ? -14.452 10.252 10.408 1.00 85.25 114 TYR A N 1
ATOM 890 C CA . TYR A 1 114 ? -13.578 11.418 10.558 1.00 85.25 114 TYR A CA 1
ATOM 891 C C . TYR A 1 114 ? -12.170 11.071 11.080 1.00 85.25 114 TYR A C 1
ATOM 893 O O . TYR A 1 114 ? -11.244 11.853 10.890 1.00 85.25 114 TYR A O 1
ATOM 901 N N . GLU A 1 115 ? -11.979 9.924 11.747 1.00 84.62 115 GLU A N 1
ATOM 902 C CA . GLU A 1 115 ? -10.652 9.479 12.193 1.00 84.62 115 GLU A CA 1
ATOM 903 C C . GLU A 1 115 ? -9.806 8.903 11.054 1.00 84.62 115 GLU A C 1
ATOM 905 O O . GLU A 1 115 ? -8.598 8.753 11.238 1.00 84.62 115 GLU A O 1
ATOM 910 N N . THR A 1 116 ? -10.415 8.566 9.913 1.00 92.06 116 THR A N 1
ATOM 911 C CA . THR A 1 116 ? -9.737 7.927 8.776 1.00 92.06 116 THR A CA 1
ATOM 912 C C . THR A 1 116 ? -9.664 8.807 7.530 1.00 92.06 116 THR A C 1
ATOM 914 O O . THR A 1 116 ? -8.752 8.606 6.734 1.00 92.06 116 THR A O 1
ATOM 917 N N . VAL A 1 117 ? -10.562 9.789 7.372 1.00 93.31 117 VAL A N 1
ATOM 918 C CA . VAL A 1 117 ? -10.622 10.667 6.182 1.00 93.31 117 VAL A CA 1
ATOM 919 C C . VAL A 1 117 ? -9.292 11.380 5.918 1.00 93.31 117 VAL A C 1
ATOM 921 O O . VAL A 1 117 ? -8.739 11.239 4.833 1.00 93.31 117 VAL A O 1
ATOM 924 N N . ASP A 1 118 ? -8.712 12.047 6.921 1.00 91.00 118 ASP A N 1
ATOM 925 C CA . ASP A 1 118 ? -7.439 12.777 6.760 1.00 91.00 118 ASP A CA 1
ATOM 926 C C . ASP A 1 118 ? -6.277 11.858 6.327 1.00 91.00 118 ASP A C 1
ATOM 928 O O . ASP A 1 118 ? -5.390 12.263 5.572 1.00 91.00 118 ASP A O 1
ATOM 932 N N . ALA A 1 119 ? -6.296 10.592 6.763 1.00 94.25 119 ALA A N 1
ATOM 933 C CA . ALA A 1 119 ? -5.302 9.609 6.348 1.00 94.25 119 ALA A CA 1
ATOM 934 C C . ALA A 1 119 ? -5.458 9.249 4.863 1.00 94.25 119 ALA A C 1
ATOM 936 O O . ALA A 1 119 ? -4.456 9.197 4.152 1.00 94.25 119 ALA A O 1
ATOM 937 N N . PHE A 1 120 ? -6.688 9.044 4.383 1.00 95.38 120 PHE A N 1
ATOM 938 C CA . PHE A 1 120 ? -6.950 8.737 2.975 1.00 95.38 120 PHE A CA 1
ATOM 939 C C . PHE A 1 120 ? -6.670 9.922 2.046 1.00 95.38 120 PHE A C 1
ATOM 941 O O . PHE A 1 120 ? -6.045 9.732 1.005 1.00 95.38 120 PHE A O 1
ATOM 948 N N . GLU A 1 121 ? -7.011 11.148 2.449 1.00 94.56 121 GLU A N 1
ATOM 949 C CA . GLU A 1 121 ? -6.733 12.360 1.660 1.00 94.56 121 GLU A CA 1
ATOM 950 C C . GLU A 1 121 ? -5.230 12.573 1.408 1.00 94.56 121 GLU A C 1
ATOM 952 O O . GLU A 1 121 ? -4.819 13.073 0.358 1.00 94.56 121 GLU A O 1
ATOM 957 N N . LYS A 1 122 ? -4.379 12.170 2.359 1.00 96.44 122 LYS A N 1
ATOM 958 C CA . LYS A 1 122 ? -2.915 12.299 2.259 1.00 96.44 122 LYS A CA 1
ATOM 959 C C . LYS A 1 122 ? -2.240 11.091 1.606 1.00 96.44 122 LYS A C 1
ATOM 961 O O . LYS A 1 122 ? -1.093 11.212 1.164 1.00 96.44 122 LYS A O 1
ATOM 966 N N . LEU A 1 123 ? -2.924 9.949 1.552 1.00 97.81 123 LEU A N 1
ATOM 967 C CA . LEU A 1 123 ? -2.346 8.643 1.245 1.00 97.81 123 LEU A CA 1
ATOM 968 C C . LEU A 1 123 ? -1.624 8.617 -0.104 1.00 97.81 123 LEU A C 1
ATOM 970 O O . LEU A 1 123 ? -0.421 8.370 -0.157 1.00 97.81 123 LEU A O 1
ATOM 974 N N . CYS A 1 124 ? -2.327 8.918 -1.194 1.00 98.19 124 CYS A N 1
ATOM 975 C CA . CYS A 1 124 ? -1.765 8.748 -2.536 1.00 98.19 124 CYS A CA 1
ATOM 976 C C . CYS A 1 124 ? -0.619 9.722 -2.823 1.00 98.19 124 CYS A C 1
ATOM 978 O O . CYS A 1 124 ? 0.395 9.335 -3.412 1.00 98.19 124 CYS A O 1
ATOM 980 N N . ARG A 1 125 ? -0.704 10.948 -2.286 1.00 97.25 125 ARG A N 1
ATOM 981 C CA . ARG A 1 125 ? 0.405 11.907 -2.323 1.00 97.25 125 ARG A CA 1
ATOM 982 C C . ARG A 1 125 ? 1.640 11.346 -1.617 1.00 97.25 125 ARG A C 1
ATOM 984 O O . ARG A 1 125 ? 2.716 11.351 -2.212 1.00 97.25 125 ARG A O 1
ATOM 991 N N . ARG A 1 126 ? 1.498 10.842 -0.386 1.00 97.06 126 ARG A N 1
ATOM 992 C CA . ARG A 1 126 ? 2.606 10.257 0.391 1.00 97.06 126 ARG A CA 1
ATOM 993 C C . ARG A 1 126 ? 3.255 9.086 -0.337 1.00 97.06 126 ARG A C 1
ATOM 995 O O . ARG A 1 126 ? 4.467 9.096 -0.537 1.00 97.06 126 ARG A O 1
ATOM 1002 N N . VAL A 1 127 ? 2.452 8.134 -0.815 1.00 97.62 127 VAL A N 1
ATOM 1003 C CA . VAL A 1 127 ? 2.960 6.962 -1.543 1.00 97.62 127 VAL A CA 1
ATOM 1004 C C . VAL A 1 127 ? 3.761 7.393 -2.776 1.00 97.62 127 VAL A C 1
ATOM 1006 O O . VAL A 1 127 ? 4.865 6.899 -2.984 1.00 97.62 127 VAL A O 1
ATOM 1009 N N . SER A 1 128 ? 3.257 8.358 -3.554 1.00 96.50 128 SER A N 1
ATOM 1010 C CA . SER A 1 128 ? 3.931 8.839 -4.771 1.00 96.50 128 SER A CA 1
ATOM 1011 C C . SER A 1 128 ? 5.290 9.510 -4.526 1.00 96.50 128 SER A C 1
ATOM 1013 O O . SER A 1 128 ? 6.157 9.473 -5.399 1.00 96.50 128 SER A O 1
ATOM 1015 N N . MET A 1 129 ? 5.474 10.134 -3.358 1.00 94.38 129 MET A N 1
ATOM 1016 C CA . MET A 1 129 ? 6.675 10.905 -3.023 1.00 94.38 129 MET A CA 1
ATOM 1017 C C . MET A 1 129 ? 7.720 10.066 -2.285 1.00 94.38 129 MET A C 1
ATOM 1019 O O . MET A 1 129 ? 8.919 10.199 -2.543 1.00 94.38 129 MET A O 1
ATOM 1023 N N . ASP A 1 130 ? 7.267 9.210 -1.369 1.00 95.00 130 ASP A N 1
ATOM 1024 C CA . ASP A 1 130 ? 8.141 8.595 -0.371 1.00 95.00 130 ASP A CA 1
ATOM 1025 C C . ASP A 1 130 ? 8.648 7.210 -0.805 1.00 95.00 130 ASP A C 1
ATOM 1027 O O . ASP A 1 130 ? 9.717 6.774 -0.358 1.00 95.00 130 ASP A O 1
ATOM 1031 N N . TYR A 1 131 ? 7.931 6.530 -1.708 1.00 96.50 131 TYR A N 1
ATOM 1032 C CA . TYR A 1 131 ? 8.266 5.183 -2.168 1.00 96.50 131 TYR A CA 1
ATOM 1033 C C . TYR A 1 131 ? 9.062 5.180 -3.477 1.00 96.50 131 TYR A C 1
ATOM 1035 O O . TYR A 1 131 ? 8.860 5.984 -4.384 1.00 96.50 131 TYR A O 1
ATOM 1043 N N . ALA A 1 132 ? 9.975 4.218 -3.573 1.00 95.69 132 ALA A N 1
ATOM 1044 C CA . ALA A 1 132 ? 10.815 3.956 -4.738 1.00 95.69 132 ALA A CA 1
ATOM 1045 C C . ALA A 1 132 ? 11.115 2.457 -4.823 1.00 95.69 132 ALA A C 1
ATOM 1047 O O . ALA A 1 132 ? 10.857 1.732 -3.860 1.00 95.69 132 ALA A O 1
ATOM 1048 N N . LEU A 1 133 ? 11.647 1.974 -5.947 1.00 95.38 133 LEU A N 1
ATOM 1049 C CA . LEU A 1 133 ? 11.995 0.557 -6.056 1.00 95.38 133 LEU A CA 1
ATOM 1050 C C . LEU A 1 133 ? 13.236 0.243 -5.226 1.00 95.38 133 LEU A C 1
ATOM 1052 O O . LEU A 1 133 ? 14.265 0.905 -5.354 1.00 95.38 133 LEU A O 1
ATOM 1056 N N . GLU A 1 134 ? 13.137 -0.794 -4.404 1.00 93.50 134 GLU A N 1
ATOM 1057 C CA . GLU A 1 134 ? 14.267 -1.376 -3.693 1.00 93.50 134 GLU A CA 1
ATOM 1058 C C . GLU A 1 134 ? 15.261 -1.988 -4.681 1.00 93.50 134 GLU A C 1
ATOM 1060 O O . GLU A 1 134 ? 14.875 -2.660 -5.641 1.00 93.50 134 GLU A O 1
ATOM 1065 N N . MET A 1 135 ? 16.545 -1.801 -4.413 1.00 90.69 135 MET A N 1
ATOM 1066 C CA . MET A 1 135 ? 17.639 -2.444 -5.127 1.00 90.69 135 MET A CA 1
ATOM 1067 C C . MET A 1 135 ? 17.963 -3.790 -4.466 1.00 90.69 135 MET A C 1
ATOM 1069 O O . MET A 1 135 ? 18.267 -3.833 -3.277 1.00 90.69 135 MET A O 1
ATOM 1073 N N . LYS A 1 136 ? 17.916 -4.900 -5.221 1.00 85.88 136 LYS A N 1
ATOM 1074 C CA . LYS A 1 136 ? 18.369 -6.223 -4.725 1.00 85.88 136 LYS A CA 1
ATOM 1075 C C . LYS A 1 136 ? 19.895 -6.286 -4.616 1.00 85.88 136 LYS A C 1
ATOM 1077 O O . LYS A 1 136 ? 20.439 -6.974 -3.761 1.00 85.88 136 LYS A O 1
ATOM 1082 N N . SER A 1 137 ? 20.562 -5.597 -5.531 1.00 82.75 137 SER A N 1
ATOM 1083 C CA . SER A 1 137 ? 22.007 -5.403 -5.621 1.00 82.75 137 SER A CA 1
ATOM 1084 C C . SER A 1 137 ? 22.258 -4.042 -6.272 1.00 82.75 137 SER A C 1
ATOM 1086 O O . SER A 1 137 ? 21.322 -3.455 -6.815 1.00 82.75 137 SER A O 1
ATOM 1088 N N . GLU A 1 138 ? 23.505 -3.567 -6.299 1.00 77.06 138 GLU A N 1
ATOM 1089 C CA . GLU A 1 138 ? 23.882 -2.262 -6.882 1.00 77.06 138 GLU A CA 1
ATOM 1090 C C . GLU A 1 138 ? 23.394 -2.048 -8.328 1.00 77.06 138 GLU A C 1
ATOM 1092 O O . GLU A 1 138 ? 23.267 -0.916 -8.795 1.00 77.06 138 GLU A O 1
ATOM 1097 N N . LYS A 1 139 ? 23.104 -3.133 -9.054 1.00 78.75 139 LYS A N 1
ATOM 1098 C CA . LYS A 1 139 ? 22.705 -3.091 -10.464 1.00 78.75 139 LYS A CA 1
ATOM 1099 C C . LYS A 1 139 ? 21.271 -3.510 -10.732 1.00 78.75 139 LYS A C 1
ATOM 1101 O O . LYS A 1 139 ? 20.796 -3.275 -11.839 1.00 78.75 139 LYS A O 1
ATOM 1106 N N . VAL A 1 140 ? 20.587 -4.148 -9.783 1.00 84.81 140 VAL A N 1
ATOM 1107 C CA . VAL A 1 140 ? 19.312 -4.802 -10.092 1.00 84.81 140 VAL A CA 1
ATOM 1108 C C . VAL A 1 140 ? 18.164 -4.231 -9.267 1.00 84.81 140 VAL A C 1
ATOM 1110 O O . VAL A 1 140 ? 18.048 -4.542 -8.075 1.00 84.81 140 VAL A O 1
ATOM 1113 N N . PRO A 1 141 ? 17.252 -3.475 -9.906 1.00 89.50 141 PRO A N 1
ATOM 1114 C CA . PRO A 1 141 ? 16.026 -3.059 -9.260 1.00 89.50 141 PRO A CA 1
ATOM 1115 C C . PRO A 1 141 ? 15.100 -4.261 -9.061 1.00 89.50 141 PRO A C 1
ATOM 1117 O O . PRO A 1 141 ? 14.857 -5.090 -9.954 1.00 89.50 141 PRO A O 1
ATOM 1120 N N . SER A 1 142 ? 14.564 -4.351 -7.853 1.00 92.38 142 SER A N 1
ATOM 1121 C CA . SER A 1 142 ? 13.486 -5.267 -7.511 1.00 92.38 142 SER A CA 1
ATOM 1122 C C . SER A 1 142 ? 12.149 -4.788 -8.104 1.00 92.38 142 SER A C 1
ATOM 1124 O O . SER A 1 142 ? 12.085 -3.788 -8.816 1.00 92.38 142 SER A O 1
ATOM 1126 N N . LEU A 1 143 ? 11.070 -5.510 -7.797 1.00 93.69 143 LEU A N 1
ATOM 1127 C CA . LEU A 1 143 ? 9.699 -5.038 -8.021 1.00 93.69 143 LEU A CA 1
ATOM 1128 C C . LEU A 1 143 ? 9.069 -4.444 -6.760 1.00 93.69 143 LEU A C 1
ATOM 1130 O O . LEU A 1 143 ? 7.904 -4.075 -6.797 1.00 93.69 143 LEU A O 1
ATOM 1134 N N . PHE A 1 144 ? 9.807 -4.394 -5.650 1.00 95.31 144 PHE A N 1
ATOM 1135 C CA . PHE A 1 144 ? 9.303 -3.968 -4.356 1.00 95.31 144 PHE A CA 1
ATOM 1136 C C . PHE A 1 144 ? 9.456 -2.460 -4.201 1.00 95.31 144 PHE A C 1
ATOM 1138 O O . PHE A 1 144 ? 10.566 -1.936 -4.140 1.00 95.31 144 PHE A O 1
ATOM 1145 N N . PHE A 1 145 ? 8.332 -1.762 -4.104 1.00 97.31 145 PHE A N 1
ATOM 1146 C CA . PHE A 1 145 ? 8.305 -0.377 -3.655 1.00 97.31 145 PHE A CA 1
ATOM 1147 C C . PHE A 1 145 ? 8.520 -0.314 -2.144 1.00 97.31 145 PHE A C 1
ATOM 1149 O O . PHE A 1 145 ? 7.812 -0.975 -1.386 1.00 97.31 145 PHE A O 1
ATOM 1156 N N . THR A 1 146 ? 9.465 0.512 -1.707 1.00 95.00 146 THR A N 1
ATOM 1157 C CA . THR A 1 146 ? 9.766 0.737 -0.293 1.00 95.00 146 THR A CA 1
ATOM 1158 C C . THR A 1 146 ? 10.088 2.204 -0.014 1.00 95.00 146 THR A C 1
ATOM 1160 O O . THR A 1 146 ? 10.675 2.913 -0.841 1.00 95.00 146 THR A O 1
ATOM 1163 N N . LYS A 1 147 ? 9.723 2.658 1.186 1.00 94.19 147 LYS A N 1
ATOM 1164 C CA . LYS A 1 147 ? 10.149 3.943 1.763 1.00 94.19 147 LYS A CA 1
ATOM 1165 C C . LYS A 1 147 ? 11.271 3.791 2.796 1.00 94.19 147 LYS A C 1
ATOM 1167 O O . LYS A 1 147 ? 11.706 4.779 3.385 1.00 94.19 147 LYS A O 1
ATOM 1172 N N . SER A 1 148 ? 11.730 2.559 3.045 1.00 90.38 148 SER A N 1
ATOM 1173 C CA . SER A 1 148 ? 12.781 2.275 4.024 1.00 90.38 148 SER A CA 1
ATOM 1174 C C . SER A 1 148 ? 14.073 3.000 3.658 1.00 90.38 148 SER A C 1
ATOM 1176 O O . SER A 1 148 ? 14.599 2.835 2.559 1.00 90.38 148 SER A O 1
ATOM 1178 N N . LYS A 1 149 ? 14.618 3.764 4.610 1.00 85.00 149 LYS A N 1
ATOM 1179 C CA . LYS A 1 149 ? 15.944 4.387 4.478 1.00 85.00 149 LYS A CA 1
ATOM 1180 C C . LYS A 1 149 ? 17.093 3.379 4.620 1.00 85.00 149 LYS A C 1
ATOM 1182 O O . LYS A 1 149 ? 18.225 3.720 4.312 1.00 85.00 149 LYS A O 1
ATOM 1187 N N . ALA A 1 150 ? 16.811 2.163 5.096 1.00 86.69 150 ALA A N 1
ATOM 1188 C CA . ALA A 1 150 ? 17.812 1.108 5.254 1.00 86.69 150 ALA A CA 1
ATOM 1189 C C . ALA A 1 150 ? 18.078 0.326 3.955 1.00 86.69 150 ALA A C 1
ATOM 1191 O O . ALA A 1 150 ? 19.072 -0.390 3.876 1.00 86.69 150 ALA A O 1
ATOM 1192 N N . SER A 1 151 ? 17.206 0.462 2.951 1.00 86.31 151 SER A N 1
ATOM 1193 C CA . SER A 1 151 ? 17.371 -0.159 1.636 1.00 86.31 151 SER A CA 1
ATOM 1194 C C . SER A 1 151 ? 17.905 0.865 0.635 1.00 86.31 151 SER A C 1
ATOM 1196 O O . SER A 1 151 ? 17.472 2.021 0.633 1.00 86.31 151 SER A O 1
ATOM 1198 N N . GLN A 1 152 ? 18.803 0.444 -0.259 1.00 89.31 152 GLN A N 1
ATOM 1199 C CA . GLN A 1 152 ? 19.150 1.242 -1.436 1.00 89.31 152 GLN A CA 1
ATOM 1200 C C . GLN A 1 152 ? 17.943 1.279 -2.381 1.00 89.31 152 GLN A C 1
ATOM 1202 O O . GLN A 1 152 ? 17.242 0.276 -2.549 1.00 89.31 152 GLN A O 1
ATOM 1207 N N . ARG A 1 153 ? 17.668 2.443 -2.976 1.00 91.56 153 ARG A N 1
ATOM 1208 C CA . ARG A 1 153 ? 16.465 2.664 -3.784 1.00 91.56 153 ARG A CA 1
ATOM 1209 C C . ARG A 1 153 ? 16.777 3.428 -5.058 1.00 91.56 153 ARG A C 1
ATOM 1211 O O . ARG A 1 153 ? 17.623 4.317 -5.063 1.00 91.56 153 ARG A O 1
ATOM 1218 N N . VAL A 1 154 ? 16.029 3.121 -6.110 1.00 91.88 154 VAL A N 1
ATOM 1219 C CA . VAL A 1 154 ? 16.078 3.839 -7.384 1.00 91.88 154 VAL A CA 1
ATOM 1220 C C . VAL A 1 154 ? 14.720 4.458 -7.691 1.00 91.88 154 VAL A C 1
ATOM 1222 O O . VAL A 1 154 ? 13.678 3.803 -7.598 1.00 91.88 154 VAL A O 1
ATOM 1225 N N . HIS A 1 155 ? 14.737 5.734 -8.066 1.00 91.38 155 HIS A N 1
ATOM 1226 C CA . HIS A 1 155 ? 13.556 6.446 -8.537 1.00 91.38 155 HIS A CA 1
ATOM 1227 C C . HIS A 1 155 ? 13.500 6.399 -10.067 1.00 91.38 155 HIS A C 1
ATOM 1229 O O . HIS A 1 155 ? 14.505 6.563 -10.745 1.00 91.38 155 HIS A O 1
ATOM 1235 N N . GLY A 1 156 ? 12.314 6.187 -10.626 1.00 89.25 156 GLY A N 1
ATOM 1236 C CA . GLY A 1 156 ? 12.052 6.323 -12.056 1.00 89.25 156 GLY A CA 1
ATOM 1237 C C . GLY A 1 156 ? 11.053 7.444 -12.296 1.00 89.25 156 GLY A C 1
ATOM 1238 O O . GLY A 1 156 ? 10.131 7.618 -11.502 1.00 89.25 156 GLY A O 1
ATOM 1239 N N . GLY A 1 157 ? 11.188 8.171 -13.408 1.00 90.38 157 GLY A N 1
ATOM 1240 C CA . GLY A 1 157 ? 10.292 9.293 -13.727 1.00 90.38 157 GLY A CA 1
ATOM 1241 C C . GLY A 1 157 ? 8.808 8.908 -13.824 1.00 90.38 157 GLY A C 1
ATOM 1242 O O . GLY A 1 157 ? 7.939 9.734 -13.574 1.00 90.38 157 GLY A O 1
ATOM 1243 N N . TRP A 1 158 ? 8.507 7.642 -14.129 1.00 94.44 158 TRP A N 1
ATOM 1244 C CA . TRP A 1 158 ? 7.140 7.118 -14.187 1.00 94.44 158 TRP A CA 1
ATOM 1245 C C . TRP A 1 158 ? 6.561 6.741 -12.812 1.00 94.44 158 TRP A C 1
ATOM 1247 O O . TRP A 1 158 ? 5.340 6.657 -12.673 1.00 94.44 158 TRP A O 1
ATOM 1257 N N . MET A 1 159 ? 7.405 6.500 -11.798 1.00 96.38 159 MET A N 1
ATOM 1258 C CA . MET A 1 159 ? 6.980 5.897 -10.528 1.00 96.38 159 MET A CA 1
ATOM 1259 C C . MET A 1 159 ? 5.991 6.760 -9.739 1.00 96.38 159 MET A C 1
ATOM 1261 O O . MET A 1 159 ? 4.985 6.199 -9.311 1.00 96.38 159 MET A O 1
ATOM 1265 N N . PRO A 1 160 ? 6.185 8.087 -9.568 1.00 96.31 160 PRO A N 1
ATOM 1266 C CA . PRO A 1 160 ? 5.242 8.896 -8.795 1.00 96.31 160 PRO A CA 1
ATOM 1267 C C . PRO A 1 160 ? 3.825 8.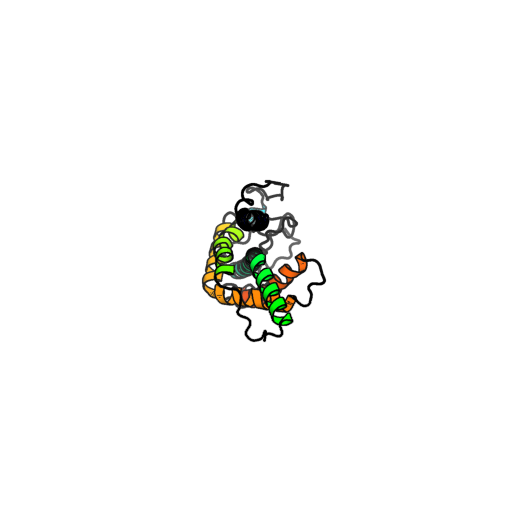854 -9.377 1.00 96.31 160 PRO A C 1
ATOM 1269 O O . PRO A 1 160 ? 2.857 8.649 -8.648 1.00 96.31 160 PRO A O 1
ATOM 1272 N N . PHE A 1 161 ? 3.706 8.966 -10.704 1.00 97.38 161 PHE A N 1
ATOM 1273 C CA . PHE A 1 161 ? 2.417 8.897 -11.391 1.00 97.38 161 PHE A CA 1
ATOM 1274 C C . PHE A 1 161 ? 1.790 7.502 -11.288 1.00 97.38 161 PHE A C 1
ATOM 1276 O O . PHE A 1 161 ? 0.606 7.372 -10.977 1.00 97.38 161 PHE A O 1
ATOM 1283 N N . PHE A 1 162 ? 2.583 6.449 -11.501 1.00 98.19 162 PHE A N 1
ATOM 1284 C CA . PHE A 1 162 ? 2.118 5.069 -11.371 1.00 98.19 162 PHE A CA 1
ATOM 1285 C C . PHE A 1 162 ? 1.619 4.755 -9.956 1.00 98.19 162 PHE A C 1
ATOM 1287 O O . PHE A 1 162 ? 0.566 4.145 -9.791 1.00 98.19 162 PHE A O 1
ATOM 1294 N N . LEU A 1 163 ? 2.352 5.192 -8.932 1.00 98.56 163 LEU A N 1
ATOM 1295 C CA . LEU A 1 163 ? 1.997 4.980 -7.533 1.00 98.56 163 LEU A CA 1
ATOM 1296 C C . LEU A 1 163 ? 0.753 5.777 -7.127 1.00 98.56 163 LEU A C 1
ATOM 1298 O O . LEU A 1 163 ? -0.126 5.203 -6.488 1.00 98.56 163 LEU A O 1
ATOM 1302 N N . SER A 1 164 ? 0.645 7.053 -7.523 1.00 98.19 164 SER A N 1
ATOM 1303 C CA . SER A 1 164 ? -0.549 7.868 -7.240 1.00 98.19 164 SER A CA 1
ATOM 1304 C C . SER A 1 164 ? -1.790 7.272 -7.897 1.00 98.19 164 SER A C 1
ATOM 1306 O O . SER A 1 164 ? -2.770 7.008 -7.212 1.00 98.19 164 SER A O 1
ATOM 1308 N N . SER A 1 165 ? -1.720 6.963 -9.196 1.00 98.31 165 SER A N 1
ATOM 1309 C CA . SER A 1 165 ? -2.853 6.376 -9.927 1.00 98.31 165 SER A CA 1
ATOM 1310 C C . SER A 1 165 ? -3.252 5.003 -9.385 1.00 98.31 165 SER A C 1
ATOM 1312 O O . SER A 1 165 ? -4.431 4.744 -9.184 1.00 98.31 165 SER A O 1
ATOM 1314 N N . THR A 1 166 ? -2.289 4.129 -9.075 1.00 98.44 166 THR A N 1
ATOM 1315 C CA . THR A 1 166 ? -2.588 2.816 -8.476 1.00 98.44 166 THR A CA 1
ATOM 1316 C C . THR A 1 166 ? -3.200 2.958 -7.079 1.00 98.44 166 THR A C 1
ATOM 1318 O O . THR A 1 166 ? -4.058 2.163 -6.704 1.00 98.44 166 THR A O 1
ATOM 1321 N N . CYS A 1 167 ? -2.776 3.958 -6.303 1.00 98.75 167 CYS A N 1
ATOM 1322 C CA . CYS A 1 167 ? -3.374 4.263 -5.009 1.00 98.75 167 CYS A CA 1
ATOM 1323 C C . CYS A 1 167 ? -4.820 4.742 -5.147 1.00 98.75 167 CYS A C 1
ATOM 1325 O O . CYS A 1 167 ? -5.687 4.219 -4.455 1.00 98.75 167 CYS A O 1
ATOM 1327 N N . GLU A 1 168 ? -5.082 5.683 -6.054 1.00 98.44 168 GLU A N 1
ATOM 1328 C CA . GLU A 1 168 ? -6.428 6.200 -6.320 1.00 98.44 168 GLU A CA 1
ATOM 1329 C C . GLU A 1 168 ? -7.371 5.075 -6.755 1.00 98.44 168 GLU A C 1
ATOM 1331 O O . GLU A 1 168 ? -8.447 4.939 -6.185 1.00 98.44 168 GLU A O 1
ATOM 1336 N N . GLU A 1 169 ? -6.932 4.203 -7.671 1.00 98.50 169 GLU A N 1
ATOM 1337 C CA . GLU A 1 169 ? -7.700 3.022 -8.080 1.00 98.50 169 GLU A CA 1
ATOM 1338 C C . GLU A 1 169 ? -7.987 2.071 -6.904 1.00 98.50 169 GLU A C 1
ATOM 1340 O O . GLU A 1 169 ? -9.089 1.541 -6.797 1.00 98.50 169 GLU A O 1
ATOM 1345 N N . LEU A 1 170 ? -7.005 1.818 -6.028 1.00 98.38 170 LEU A N 1
ATOM 1346 C CA . LEU A 1 170 ? -7.198 0.929 -4.878 1.00 98.38 170 LEU A CA 1
ATOM 1347 C C . LEU A 1 170 ? -8.173 1.530 -3.864 1.00 98.38 170 LEU A C 1
ATOM 1349 O O . LEU A 1 170 ? -8.985 0.803 -3.302 1.00 98.38 170 LEU A O 1
ATOM 1353 N N . VAL A 1 171 ? -8.075 2.834 -3.601 1.00 97.50 171 VAL A N 1
ATOM 1354 C CA . VAL A 1 171 ? -8.990 3.531 -2.690 1.00 97.50 171 VAL A CA 1
ATOM 1355 C C . VAL A 1 171 ? -10.397 3.533 -3.286 1.00 97.50 171 VAL A C 1
ATOM 1357 O O . VAL A 1 171 ? -11.327 3.107 -2.613 1.00 97.50 171 VAL A O 1
ATOM 1360 N N . GLU A 1 172 ? -10.555 3.886 -4.562 1.00 97.50 172 GLU A N 1
ATOM 1361 C CA . GLU A 1 172 ? -11.852 3.850 -5.249 1.00 97.50 172 GLU A CA 1
ATOM 1362 C C . GLU A 1 172 ? -12.509 2.459 -5.188 1.00 97.50 172 GLU A C 1
ATOM 1364 O O . GLU A 1 172 ? -13.700 2.352 -4.890 1.00 97.50 172 GLU A O 1
ATOM 1369 N N . ASP A 1 173 ? -11.734 1.396 -5.427 1.00 97.81 173 ASP A N 1
ATOM 1370 C CA . ASP A 1 173 ? -12.246 0.025 -5.468 1.00 97.81 173 ASP A CA 1
ATOM 1371 C C . ASP A 1 173 ? -12.451 -0.587 -4.058 1.00 97.81 173 ASP A C 1
ATOM 1373 O O . ASP A 1 173 ? -13.355 -1.404 -3.864 1.00 97.81 173 ASP A O 1
ATOM 1377 N N . GLU A 1 174 ? -11.603 -0.257 -3.072 1.00 97.38 174 GLU A N 1
ATOM 1378 C CA . GLU A 1 174 ? -11.459 -1.033 -1.826 1.00 97.38 174 GLU A CA 1
ATOM 1379 C C . GLU A 1 174 ? -11.418 -0.195 -0.524 1.00 97.38 174 GLU A C 1
ATOM 1381 O O . GLU A 1 174 ? -11.147 -0.777 0.527 1.00 97.38 174 GLU A O 1
ATOM 1386 N N . GLU A 1 175 ? -11.687 1.122 -0.510 1.00 95.62 175 GLU A N 1
ATOM 1387 C CA . GLU A 1 175 ? -11.548 1.983 0.695 1.00 95.62 175 GLU A CA 1
ATOM 1388 C C . GLU A 1 175 ? -12.217 1.394 1.953 1.00 95.62 175 GLU A C 1
ATOM 1390 O O . GLU A 1 175 ? -11.578 1.231 3.001 1.00 95.62 175 GLU A O 1
ATOM 1395 N N . ASP A 1 176 ? -13.496 1.021 1.853 1.00 94.38 176 ASP A N 1
ATOM 1396 C CA . ASP A 1 176 ? -14.277 0.485 2.975 1.00 94.38 176 ASP A CA 1
ATOM 1397 C C . ASP A 1 176 ? -13.707 -0.833 3.510 1.00 94.38 176 ASP A C 1
ATOM 1399 O O . ASP A 1 176 ? -13.683 -1.082 4.727 1.00 94.38 176 ASP A O 1
ATOM 1403 N N . ARG A 1 177 ? -13.238 -1.689 2.598 1.00 96.19 177 ARG A N 1
ATOM 1404 C CA . ARG A 1 177 ? -12.621 -2.966 2.943 1.00 96.19 177 ARG A CA 1
ATOM 1405 C C . ARG A 1 177 ? -11.249 -2.742 3.559 1.00 96.19 177 ARG A C 1
ATOM 1407 O O . ARG A 1 177 ? -10.962 -3.338 4.592 1.00 96.19 177 ARG A O 1
ATOM 1414 N N . LEU A 1 178 ? -10.438 -1.860 2.982 1.00 96.75 178 LEU A N 1
ATOM 1415 C CA . LEU A 1 178 ? -9.127 -1.477 3.491 1.00 96.75 178 LEU A CA 1
ATOM 1416 C C . LEU A 1 178 ? -9.233 -0.951 4.919 1.00 96.75 178 LEU A C 1
ATOM 1418 O O . LEU A 1 178 ? -8.542 -1.451 5.807 1.00 96.75 178 LEU A O 1
ATOM 1422 N N . ARG A 1 179 ? -10.167 -0.029 5.174 1.00 95.75 179 ARG A N 1
ATOM 1423 C CA . ARG A 1 179 ? -10.465 0.448 6.528 1.00 95.75 179 ARG A CA 1
ATOM 1424 C C . ARG A 1 179 ? -10.849 -0.720 7.437 1.00 95.75 179 ARG A C 1
ATOM 1426 O O . ARG A 1 179 ? -10.232 -0.913 8.476 1.00 95.75 179 ARG A O 1
ATOM 1433 N N . THR A 1 180 ? -11.835 -1.529 7.060 1.00 94.69 180 THR A N 1
ATOM 1434 C CA . THR A 1 180 ? -12.291 -2.661 7.888 1.00 94.69 180 THR A CA 1
ATOM 1435 C C . THR A 1 180 ? -11.156 -3.629 8.241 1.00 94.69 180 THR A C 1
ATOM 1437 O O . THR A 1 180 ? -10.978 -3.971 9.411 1.00 94.69 180 THR A O 1
ATOM 1440 N N . GLU A 1 181 ? -10.359 -4.033 7.253 1.00 96.31 181 GLU A N 1
ATOM 1441 C CA . GLU A 1 181 ? -9.254 -4.982 7.407 1.00 96.31 181 GLU A CA 1
ATOM 1442 C C . GLU A 1 181 ? -8.127 -4.426 8.282 1.00 96.31 181 GLU A C 1
ATOM 1444 O O . GLU A 1 181 ? -7.604 -5.153 9.127 1.00 96.31 181 GLU A O 1
ATOM 1449 N N . ILE A 1 182 ? -7.782 -3.137 8.156 1.00 96.38 182 ILE A N 1
ATOM 1450 C CA . ILE A 1 182 ? -6.769 -2.488 9.007 1.00 96.38 182 ILE A CA 1
ATOM 1451 C C . ILE A 1 182 ? -7.152 -2.595 10.483 1.00 96.38 182 ILE A C 1
ATOM 1453 O O . ILE A 1 182 ? -6.343 -3.015 11.315 1.00 96.38 182 ILE A O 1
ATOM 1457 N N . PHE A 1 183 ? -8.390 -2.240 10.826 1.00 94.69 183 PHE A N 1
ATOM 1458 C CA . PHE A 1 183 ? -8.827 -2.239 12.220 1.00 94.69 183 PHE A CA 1
ATOM 1459 C C . PHE A 1 183 ? -9.098 -3.657 12.742 1.00 94.69 183 PHE A C 1
ATOM 1461 O O . PHE A 1 183 ? -8.791 -3.943 13.901 1.00 94.69 183 PHE A O 1
ATOM 1468 N N . ALA A 1 184 ? -9.575 -4.574 11.895 1.00 93.75 184 ALA A N 1
ATOM 1469 C CA . ALA A 1 184 ? -9.685 -5.990 12.241 1.00 93.75 184 ALA A CA 1
ATOM 1470 C C . ALA A 1 184 ? -8.309 -6.616 12.525 1.00 93.75 184 ALA A C 1
ATOM 1472 O O . ALA A 1 184 ? -8.136 -7.306 13.535 1.00 93.75 184 ALA A O 1
ATOM 1473 N N . ALA A 1 185 ? -7.311 -6.330 11.684 1.00 95.06 185 ALA A N 1
ATOM 1474 C CA . ALA A 1 185 ? -5.933 -6.752 11.897 1.00 95.06 185 ALA A CA 1
ATOM 1475 C C . ALA A 1 185 ? -5.359 -6.145 13.185 1.00 95.06 185 ALA A C 1
ATOM 1477 O O . ALA A 1 185 ? -4.790 -6.874 13.991 1.00 95.06 185 ALA A O 1
ATOM 1478 N N . ALA A 1 186 ? -5.585 -4.856 13.452 1.00 93.38 186 ALA A N 1
ATOM 1479 C CA . ALA A 1 186 ? -5.131 -4.221 14.688 1.00 93.38 186 ALA A CA 1
ATOM 1480 C C . ALA A 1 186 ? -5.675 -4.903 15.957 1.00 93.38 186 ALA A C 1
ATOM 1482 O O . ALA A 1 186 ? -4.937 -5.067 16.926 1.00 93.38 186 ALA A O 1
ATOM 1483 N N . VAL A 1 187 ? -6.942 -5.335 15.949 1.00 91.81 187 VAL A N 1
ATOM 1484 C CA . VAL A 1 187 ? -7.552 -6.084 17.065 1.00 91.81 187 VAL A CA 1
ATOM 1485 C C . VAL A 1 187 ? -6.971 -7.492 17.185 1.00 91.81 187 VAL A C 1
ATOM 1487 O O . VAL A 1 187 ? -6.757 -7.973 18.298 1.00 91.81 187 VAL A O 1
ATOM 1490 N N . ALA A 1 188 ? -6.714 -8.168 16.063 1.00 90.62 188 ALA A N 1
ATOM 1491 C CA . ALA A 1 188 ? -6.109 -9.498 16.068 1.00 90.62 188 ALA A CA 1
ATOM 1492 C C . ALA A 1 188 ? -4.689 -9.472 16.660 1.00 90.62 188 ALA A C 1
ATOM 1494 O O . ALA A 1 188 ? -4.360 -10.306 17.503 1.00 90.62 188 ALA A O 1
ATOM 1495 N N . GLU A 1 189 ? -3.893 -8.471 16.280 1.00 89.50 189 GLU A N 1
ATOM 1496 C CA . GLU A 1 189 ? -2.502 -8.299 16.712 1.00 89.50 189 GLU A CA 1
ATOM 1497 C C . GLU A 1 189 ? -2.376 -7.695 18.126 1.00 89.50 189 GLU A C 1
ATOM 1499 O O . GLU A 1 189 ? -1.299 -7.710 18.728 1.00 89.50 189 GLU A O 1
ATOM 1504 N N . GLU A 1 190 ? -3.472 -7.172 18.691 1.00 83.44 190 GLU A N 1
ATOM 1505 C CA . GLU A 1 190 ? -3.489 -6.505 19.998 1.00 83.44 190 GLU A CA 1
ATOM 1506 C C . GLU A 1 190 ? -3.019 -7.416 21.145 1.00 83.44 190 GLU A C 1
ATOM 1508 O O . GLU A 1 190 ? -2.411 -6.962 22.117 1.00 83.44 190 GLU A O 1
ATOM 1513 N N . LYS A 1 191 ? -3.285 -8.720 21.044 1.00 69.88 191 LYS A N 1
ATOM 1514 C CA . LYS A 1 191 ? -2.961 -9.687 22.104 1.00 69.88 191 LYS A CA 1
ATOM 1515 C C . LYS A 1 191 ? -1.459 -9.968 22.233 1.00 69.88 191 LYS A C 1
ATOM 1517 O O . LYS A 1 191 ? -1.045 -10.537 23.238 1.00 69.88 191 LYS A O 1
ATOM 1522 N N . GLU A 1 192 ? -0.652 -9.531 21.267 1.00 60.25 192 GLU A N 1
ATOM 1523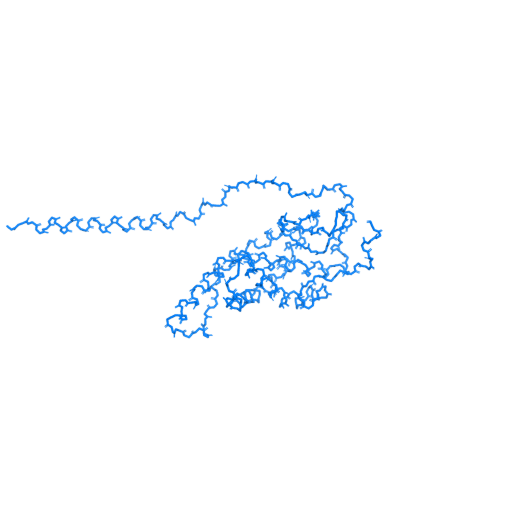 C CA . GLU A 1 192 ? 0.784 -9.825 21.161 1.00 60.25 192 GLU A CA 1
ATOM 1524 C C . GLU A 1 192 ? 1.673 -8.582 21.384 1.00 60.25 192 GLU A C 1
ATOM 1526 O O . GLU A 1 192 ? 2.840 -8.544 20.998 1.00 60.25 192 GLU A O 1
ATOM 1531 N N . ILE A 1 193 ? 1.142 -7.538 22.033 1.00 56.19 193 ILE A N 1
ATOM 1532 C CA . ILE A 1 193 ? 1.791 -6.222 22.234 1.00 56.19 193 ILE A CA 1
ATOM 1533 C C . ILE A 1 193 ? 3.042 -6.254 23.153 1.00 56.19 193 ILE A C 1
ATOM 1535 O O . ILE A 1 193 ? 3.638 -5.217 23.439 1.00 56.19 193 ILE A O 1
ATOM 1539 N N . SER A 1 194 ? 3.526 -7.420 23.599 1.00 53.12 194 SER A N 1
ATOM 1540 C CA . SER A 1 194 ? 4.720 -7.484 24.461 1.00 53.12 194 SER A CA 1
ATOM 1541 C C . SER A 1 194 ? 6.059 -7.303 23.727 1.00 53.12 194 SER A C 1
ATOM 1543 O O . SER A 1 194 ? 7.100 -7.323 24.380 1.00 53.12 194 SER A O 1
ATOM 1545 N N . VAL A 1 195 ? 6.071 -7.144 22.400 1.00 50.06 195 VAL A N 1
ATOM 1546 C CA . VAL A 1 195 ? 7.298 -7.052 21.590 1.00 50.06 195 VAL A CA 1
ATOM 1547 C C . VAL A 1 195 ? 7.283 -5.745 20.792 1.00 50.06 195 VAL A C 1
ATOM 1549 O O . VAL A 1 195 ? 6.249 -5.361 20.258 1.00 50.06 195 VAL A O 1
ATOM 1552 N N . ALA A 1 196 ? 8.417 -5.035 20.801 1.00 58.69 196 ALA A N 1
ATOM 1553 C CA . ALA A 1 196 ? 8.689 -3.712 20.225 1.00 58.69 196 ALA A CA 1
ATOM 1554 C C . ALA A 1 196 ? 7.642 -3.137 19.238 1.00 58.69 196 ALA A C 1
ATOM 1556 O O . ALA A 1 196 ? 7.343 -3.723 18.206 1.00 58.69 196 ALA A O 1
ATOM 1557 N N . HIS A 1 197 ? 7.179 -1.909 19.500 1.00 60.53 197 HIS A N 1
ATOM 1558 C CA . HIS A 1 197 ? 6.131 -1.184 18.758 1.00 60.53 197 HIS A CA 1
ATOM 1559 C C . HIS A 1 197 ? 6.274 -1.143 17.219 1.00 60.53 197 HIS A C 1
ATOM 1561 O O . HIS A 1 197 ? 5.267 -0.983 16.532 1.00 60.53 197 HIS A O 1
ATOM 1567 N N . MET A 1 198 ? 7.488 -1.271 16.671 1.00 61.12 198 MET A N 1
ATOM 1568 C CA . MET A 1 198 ? 7.720 -1.329 15.218 1.00 61.12 198 MET A CA 1
ATOM 1569 C C . MET A 1 198 ? 7.230 -2.640 14.586 1.00 61.12 198 MET A C 1
ATOM 1571 O O . MET A 1 198 ? 6.812 -2.654 13.429 1.00 61.12 198 MET A O 1
ATOM 1575 N N . ASP A 1 199 ? 7.227 -3.728 15.352 1.00 81.56 199 ASP A N 1
ATOM 1576 C CA . ASP A 1 199 ? 6.759 -5.033 14.891 1.00 81.56 199 ASP A CA 1
ATOM 1577 C C . ASP A 1 199 ? 5.227 -5.039 14.729 1.00 81.56 199 ASP A C 1
ATOM 1579 O O . ASP A 1 199 ? 4.693 -5.560 13.756 1.00 81.56 199 ASP A O 1
ATOM 1583 N N . PHE A 1 200 ? 4.506 -4.334 15.607 1.00 88.38 200 PHE A N 1
ATOM 1584 C CA . PHE A 1 200 ? 3.040 -4.281 15.592 1.00 88.38 200 PHE A CA 1
ATOM 1585 C C . PHE A 1 200 ? 2.449 -3.748 14.274 1.00 88.38 200 PHE A C 1
ATOM 1587 O O . PHE A 1 200 ? 1.620 -4.417 13.660 1.00 88.38 200 PHE A O 1
ATOM 1594 N N . LEU A 1 201 ? 2.879 -2.569 13.806 1.00 91.38 201 LEU A N 1
ATOM 1595 C CA . LEU A 1 201 ? 2.356 -1.990 12.556 1.00 91.38 201 LEU A CA 1
ATOM 1596 C C . LEU A 1 201 ? 2.739 -2.830 11.334 1.00 91.38 201 LEU A C 1
ATOM 1598 O O . LEU A 1 201 ? 1.945 -2.965 10.406 1.00 91.38 201 LEU A O 1
ATOM 1602 N N . THR A 1 202 ? 3.928 -3.434 11.365 1.00 91.88 202 THR A N 1
ATOM 1603 C CA . THR A 1 202 ? 4.401 -4.333 10.309 1.00 91.88 202 THR A CA 1
ATOM 1604 C C . THR A 1 202 ? 3.504 -5.566 10.203 1.00 91.88 202 THR A C 1
ATOM 1606 O O . THR A 1 202 ? 3.090 -5.925 9.103 1.00 91.88 202 THR A O 1
ATOM 1609 N N . ARG A 1 203 ? 3.121 -6.186 11.329 1.00 93.25 203 ARG A N 1
ATOM 1610 C CA . ARG A 1 203 ? 2.206 -7.341 11.330 1.00 93.25 203 ARG A CA 1
ATOM 1611 C C . ARG A 1 203 ? 0.807 -6.988 10.826 1.00 93.25 203 ARG A C 1
ATOM 1613 O O . ARG A 1 203 ? 0.252 -7.747 10.031 1.00 93.25 203 ARG A O 1
ATOM 1620 N N . ILE A 1 204 ? 0.276 -5.817 11.199 1.00 95.44 204 ILE A N 1
ATOM 1621 C CA . ILE A 1 204 ? -0.975 -5.301 10.615 1.00 95.44 204 ILE A CA 1
ATOM 1622 C C . ILE A 1 204 ? -0.820 -5.189 9.093 1.00 95.44 204 ILE A C 1
ATOM 1624 O O . ILE A 1 204 ? -1.648 -5.726 8.361 1.00 95.44 204 ILE A O 1
ATOM 1628 N N . ALA A 1 205 ? 0.257 -4.562 8.609 1.00 96.50 205 ALA A N 1
ATOM 1629 C CA . ALA A 1 205 ? 0.485 -4.367 7.177 1.00 96.50 205 ALA A CA 1
ATOM 1630 C C . ALA A 1 205 ? 0.573 -5.685 6.413 1.00 96.50 205 ALA A C 1
ATOM 1632 O O . ALA A 1 205 ? -0.078 -5.831 5.381 1.00 96.50 205 ALA A O 1
ATOM 1633 N N . LEU A 1 206 ? 1.295 -6.672 6.944 1.00 96.31 206 LEU A N 1
ATOM 1634 C CA . LEU A 1 206 ? 1.392 -8.002 6.344 1.00 96.31 206 LEU A CA 1
ATOM 1635 C C . LEU A 1 206 ? 0.028 -8.699 6.258 1.00 96.31 206 LEU A C 1
ATOM 1637 O O . LEU A 1 206 ? -0.310 -9.254 5.213 1.00 96.31 206 LEU A O 1
ATOM 1641 N N . ARG A 1 207 ? -0.778 -8.639 7.324 1.00 96.88 207 ARG A N 1
ATOM 1642 C CA . ARG A 1 207 ? -2.108 -9.263 7.363 1.00 96.88 207 ARG A CA 1
ATOM 1643 C C . ARG A 1 207 ? -3.082 -8.598 6.386 1.00 96.88 207 ARG A C 1
ATOM 1645 O O . ARG A 1 207 ? -3.762 -9.295 5.636 1.00 96.88 207 ARG A O 1
ATOM 1652 N N . VAL A 1 208 ? -3.118 -7.266 6.352 1.00 98.06 208 VAL A N 1
ATOM 1653 C CA . VAL A 1 208 ? -3.982 -6.503 5.434 1.00 98.06 208 VAL A CA 1
ATOM 1654 C C . VAL A 1 208 ? -3.550 -6.723 3.983 1.00 98.06 208 VAL A C 1
ATOM 1656 O O . VAL A 1 208 ? -4.387 -6.993 3.122 1.00 98.06 208 VAL A O 1
ATOM 1659 N N . ARG A 1 209 ? -2.238 -6.709 3.718 1.00 98.06 209 ARG A N 1
ATOM 1660 C CA . ARG A 1 209 ? -1.653 -7.018 2.406 1.00 98.06 209 ARG A CA 1
ATOM 1661 C C . ARG A 1 209 ? -2.073 -8.392 1.902 1.00 98.06 209 ARG A C 1
ATOM 1663 O O . ARG A 1 209 ? -2.485 -8.512 0.750 1.00 98.06 209 ARG A O 1
ATOM 1670 N N . GLN A 1 210 ? -1.995 -9.405 2.760 1.00 98.00 210 GLN A N 1
ATOM 1671 C CA . GLN A 1 210 ? -2.413 -10.764 2.434 1.00 98.00 210 GLN A CA 1
ATOM 1672 C C . GLN A 1 210 ? -3.919 -10.864 2.144 1.00 98.00 210 GLN A C 1
ATOM 1674 O O . GLN A 1 210 ? -4.314 -11.659 1.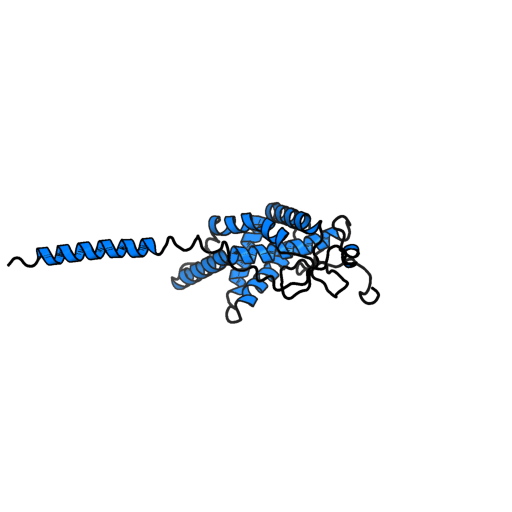293 1.00 98.00 210 GLN A O 1
ATOM 1679 N N . SER A 1 211 ? -4.762 -10.076 2.821 1.00 98.00 211 SER A N 1
ATOM 1680 C CA . SER A 1 211 ? -6.207 -10.079 2.557 1.00 98.00 211 SER A CA 1
ATOM 1681 C C . SER A 1 211 ? -6.561 -9.377 1.240 1.00 98.00 211 SER A C 1
ATOM 1683 O O . SER A 1 211 ? -7.361 -9.898 0.463 1.00 98.00 211 SER A O 1
ATOM 1685 N N . ILE A 1 212 ? -5.955 -8.217 0.962 1.00 98.31 212 ILE A N 1
ATOM 1686 C CA . ILE A 1 212 ? -6.408 -7.311 -0.105 1.00 98.31 212 ILE A CA 1
ATOM 1687 C C . ILE A 1 212 ? -5.657 -7.526 -1.418 1.00 98.31 212 ILE A C 1
ATOM 1689 O O . ILE A 1 212 ? -6.281 -7.827 -2.434 1.00 98.31 212 ILE A O 1
ATOM 1693 N N . CYS A 1 213 ? -4.325 -7.416 -1.431 1.00 98.31 213 CYS A N 1
ATOM 1694 C CA . CYS A 1 213 ? -3.564 -7.374 -2.684 1.00 98.31 213 CYS A CA 1
ATOM 1695 C C . CYS A 1 213 ? -3.738 -8.598 -3.606 1.00 98.31 213 CYS A C 1
ATOM 1697 O O . CYS A 1 213 ? -3.835 -8.396 -4.818 1.00 98.31 213 CYS A O 1
ATOM 1699 N N . PRO A 1 214 ? -3.813 -9.854 -3.119 1.00 98.00 214 PRO A N 1
ATOM 1700 C CA . PRO A 1 214 ? -4.048 -10.991 -4.009 1.00 98.00 214 PRO A CA 1
ATOM 1701 C C . PRO A 1 214 ? -5.504 -11.103 -4.486 1.00 98.00 214 PRO A C 1
ATOM 1703 O O . PRO A 1 214 ? -5.781 -11.883 -5.393 1.00 98.00 214 PRO A O 1
ATOM 1706 N N . GLN A 1 215 ? -6.435 -10.350 -3.892 1.00 97.81 215 GLN A N 1
ATOM 1707 C CA . GLN A 1 215 ? -7.858 -10.375 -4.243 1.00 97.81 215 GLN A CA 1
ATOM 1708 C C . GLN A 1 215 ? -8.291 -9.168 -5.078 1.00 97.81 215 GLN A C 1
ATOM 1710 O O . GLN A 1 215 ? -9.266 -9.266 -5.822 1.00 97.81 215 GLN A O 1
ATOM 1715 N N . TRP A 1 216 ? -7.568 -8.051 -4.992 1.00 97.94 216 TRP A N 1
ATOM 1716 C CA . TRP A 1 216 ? -7.842 -6.871 -5.798 1.00 97.94 216 TRP A CA 1
ATOM 1717 C C . TRP A 1 216 ? -7.618 -7.177 -7.282 1.00 97.94 216 TRP A C 1
ATOM 1719 O O . TRP A 1 216 ? -6.528 -7.571 -7.707 1.00 97.94 216 TRP A O 1
ATOM 1729 N N . SER A 1 217 ? -8.667 -7.002 -8.087 1.00 97.44 217 SER A N 1
ATOM 1730 C CA . SER A 1 217 ? -8.718 -7.475 -9.479 1.00 97.44 217 SER A CA 1
ATOM 1731 C C . SER A 1 217 ? -7.570 -6.958 -10.359 1.00 97.44 217 SER A C 1
ATOM 1733 O O . SER A 1 217 ? -7.129 -7.656 -11.276 1.00 97.44 217 SER A O 1
ATOM 1735 N N . ARG A 1 218 ? -7.049 -5.763 -10.051 1.00 95.56 218 ARG A N 1
ATOM 17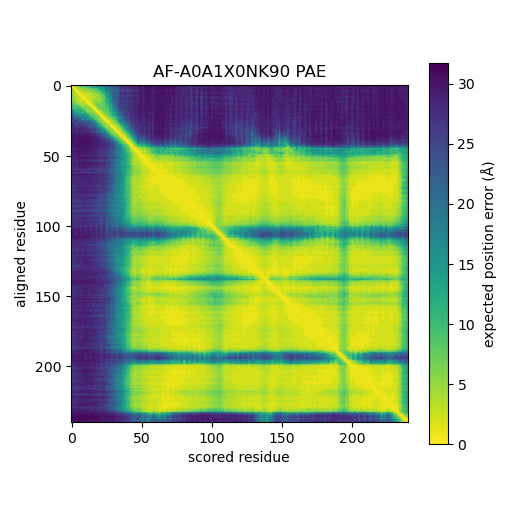36 C CA . ARG A 1 218 ? -5.982 -5.090 -10.803 1.00 95.56 218 ARG A CA 1
ATOM 1737 C C . ARG A 1 218 ? -4.576 -5.612 -10.484 1.00 95.56 218 ARG A C 1
ATOM 1739 O O . ARG A 1 218 ? -3.691 -5.464 -11.323 1.00 95.56 218 ARG A O 1
ATOM 1746 N N . SER A 1 219 ? -4.363 -6.241 -9.326 1.00 94.69 219 SER A N 1
ATOM 1747 C CA . SER A 1 219 ? -3.065 -6.803 -8.909 1.00 94.69 219 SER A CA 1
ATOM 1748 C C . SER A 1 219 ? -3.049 -8.322 -8.765 1.00 94.69 219 SER A C 1
ATOM 1750 O O . SER A 1 219 ? -1.969 -8.908 -8.778 1.00 94.69 219 SER A O 1
ATOM 1752 N N . ALA A 1 220 ? -4.210 -8.974 -8.650 1.00 94.50 220 ALA A N 1
ATOM 1753 C CA . ALA A 1 220 ? -4.338 -10.383 -8.268 1.00 94.50 220 ALA A CA 1
ATOM 1754 C C . ALA A 1 220 ? -3.438 -11.339 -9.072 1.00 94.50 220 ALA A C 1
ATOM 1756 O O . ALA A 1 220 ? -2.818 -12.236 -8.507 1.00 94.50 220 ALA A O 1
ATOM 1757 N N . LYS A 1 221 ? -3.307 -11.124 -10.388 1.00 96.94 221 LYS A N 1
ATOM 1758 C CA . LYS A 1 221 ? -2.474 -11.970 -11.265 1.00 96.94 221 LYS A CA 1
ATOM 1759 C C . LYS A 1 221 ? -0.966 -11.833 -11.023 1.00 96.94 221 LYS A C 1
ATOM 1761 O O . LYS A 1 221 ? -0.220 -12.711 -11.437 1.00 96.94 221 LYS A O 1
ATOM 1766 N N . GLY A 1 222 ? -0.527 -10.741 -10.401 1.00 96.75 222 GLY A N 1
ATOM 1767 C CA . GLY A 1 222 ? 0.876 -10.468 -10.091 1.00 96.75 222 GLY A CA 1
ATOM 1768 C C . GLY A 1 222 ? 1.245 -10.680 -8.626 1.00 96.75 222 GLY A C 1
ATOM 1769 O O . GLY A 1 222 ? 2.378 -10.384 -8.256 1.00 96.75 222 GLY A O 1
ATOM 1770 N N . CYS A 1 223 ? 0.317 -11.160 -7.793 1.00 97.88 223 CYS A N 1
ATOM 1771 C CA . CYS A 1 223 ? 0.547 -11.409 -6.373 1.00 97.88 223 CYS A CA 1
ATOM 1772 C C . CYS A 1 223 ? 0.679 -12.899 -6.047 1.00 97.88 223 CYS A C 1
ATOM 1774 O O . CYS A 1 223 ? -0.088 -13.725 -6.538 1.00 97.88 223 CYS A O 1
ATOM 1776 N N . ASP A 1 224 ? 1.591 -13.237 -5.133 1.00 97.56 224 ASP A N 1
ATOM 1777 C CA . ASP A 1 224 ? 1.555 -14.508 -4.409 1.00 97.56 224 ASP A CA 1
ATOM 1778 C C . ASP A 1 224 ? 0.385 -14.517 -3.392 1.00 97.56 224 ASP A C 1
ATOM 1780 O O . ASP A 1 224 ? -0.199 -13.469 -3.099 1.00 97.56 224 ASP A O 1
ATOM 1784 N N . PRO A 1 225 ? 0.026 -15.671 -2.795 1.00 97.44 225 PRO A N 1
ATOM 1785 C CA . PRO A 1 225 ? -1.051 -15.743 -1.800 1.00 97.44 225 PRO A CA 1
ATOM 1786 C C . PRO A 1 225 ? -0.826 -14.923 -0.519 1.00 97.44 225 PRO A C 1
ATOM 1788 O O . PRO A 1 225 ? -1.734 -14.823 0.302 1.00 97.44 225 PRO A O 1
ATOM 1791 N N . ARG A 1 226 ? 0.375 -14.373 -0.308 1.00 96.88 226 ARG A N 1
ATOM 1792 C CA . ARG A 1 226 ? 0.711 -13.470 0.803 1.00 96.88 226 ARG A CA 1
ATOM 1793 C C . ARG A 1 226 ? 0.650 -11.997 0.373 1.00 96.88 226 ARG A C 1
ATOM 1795 O O . ARG A 1 226 ? 0.908 -11.110 1.181 1.00 96.88 226 ARG A O 1
ATOM 1802 N N . GLY A 1 227 ? 0.300 -11.734 -0.886 1.00 96.62 227 GLY A N 1
ATOM 1803 C CA . GLY A 1 227 ? 0.190 -10.407 -1.473 1.00 96.62 227 GLY A CA 1
ATOM 1804 C C . GLY A 1 227 ? 1.520 -9.813 -1.933 1.00 96.62 227 GLY A C 1
ATOM 1805 O O . GLY A 1 227 ? 1.591 -8.599 -2.103 1.00 96.62 227 GLY A O 1
ATOM 1806 N N . PHE A 1 228 ? 2.589 -10.595 -2.098 1.00 97.25 228 PHE A N 1
ATOM 1807 C CA . PHE A 1 228 ? 3.882 -10.110 -2.600 1.00 97.25 228 PHE A CA 1
ATOM 1808 C C . PHE A 1 228 ? 3.999 -10.230 -4.124 1.00 97.25 228 PHE A C 1
ATOM 1810 O O . PHE A 1 228 ? 3.455 -11.177 -4.690 1.00 97.25 228 PHE A O 1
ATOM 1817 N N . PRO A 1 229 ? 4.705 -9.302 -4.800 1.00 96.81 229 PRO A N 1
ATOM 1818 C CA . PRO A 1 229 ? 4.856 -9.335 -6.248 1.00 96.81 229 PRO A CA 1
ATOM 1819 C C . PRO A 1 229 ? 5.601 -10.595 -6.711 1.00 96.81 229 PRO A C 1
ATOM 1821 O O . PRO A 1 229 ? 6.657 -10.939 -6.177 1.00 96.81 229 PRO A O 1
ATOM 1824 N N . ILE A 1 230 ? 5.072 -11.252 -7.740 1.00 95.19 230 ILE A N 1
ATOM 1825 C CA . ILE A 1 230 ? 5.738 -12.348 -8.451 1.00 95.19 230 ILE A CA 1
ATOM 1826 C C . ILE A 1 230 ? 6.589 -11.731 -9.560 1.00 95.19 230 ILE A C 1
ATOM 1828 O O . ILE A 1 230 ? 6.063 -11.037 -10.421 1.00 95.19 230 ILE A O 1
ATOM 1832 N N . ASP A 1 231 ? 7.898 -11.963 -9.551 1.00 91.62 231 ASP A N 1
ATOM 1833 C CA . ASP A 1 231 ? 8.800 -11.435 -10.580 1.00 91.62 231 ASP A CA 1
ATOM 1834 C C . ASP A 1 231 ? 8.727 -12.309 -11.847 1.00 91.62 231 ASP A C 1
ATOM 1836 O O . ASP A 1 231 ? 9.135 -13.471 -11.787 1.00 91.62 231 ASP A O 1
ATOM 1840 N N . PRO A 1 232 ? 8.192 -11.813 -12.982 1.00 89.75 232 PRO A N 1
ATOM 1841 C CA . PRO A 1 232 ? 8.049 -12.624 -14.190 1.00 89.75 232 PRO A CA 1
ATOM 1842 C C . PRO A 1 232 ? 9.364 -12.729 -14.982 1.00 89.75 232 PRO A C 1
ATOM 1844 O O . PRO A 1 232 ? 9.452 -13.510 -15.933 1.00 89.75 232 PRO A O 1
ATOM 1847 N N . ARG A 1 233 ? 10.405 -11.968 -14.605 1.00 87.44 233 ARG A N 1
ATOM 1848 C CA . ARG A 1 233 ? 11.715 -11.998 -15.266 1.00 87.44 233 ARG A CA 1
ATOM 1849 C C . ARG A 1 233 ? 12.359 -13.377 -15.065 1.00 87.44 233 ARG A C 1
ATOM 1851 O O . ARG A 1 233 ? 12.590 -13.815 -13.944 1.00 87.44 233 ARG A O 1
ATOM 1858 N N . LYS A 1 234 ? 12.653 -14.072 -16.171 1.00 64.88 234 LYS A N 1
ATOM 1859 C CA . LYS A 1 234 ? 13.090 -15.486 -16.193 1.00 64.88 234 LYS A CA 1
ATOM 1860 C C . LYS A 1 234 ? 14.594 -15.722 -15.972 1.00 64.88 234 LYS A C 1
ATOM 1862 O O . LYS A 1 234 ? 15.016 -16.874 -16.014 1.00 64.88 234 LYS A O 1
ATOM 1867 N N . GLN A 1 235 ? 15.413 -14.685 -15.787 1.00 57.47 235 GLN A N 1
ATOM 1868 C CA . GLN A 1 235 ? 16.870 -14.847 -15.675 1.00 57.47 235 GLN A CA 1
ATOM 1869 C C . GLN A 1 235 ? 17.340 -14.934 -14.214 1.00 57.47 235 GLN A C 1
ATOM 1871 O O . GLN A 1 235 ? 16.894 -14.131 -13.389 1.00 57.47 235 GLN A O 1
ATOM 1876 N N . PRO A 1 236 ? 18.262 -15.862 -13.882 1.00 49.31 236 PRO A N 1
ATOM 1877 C CA . PRO A 1 236 ? 19.041 -15.770 -12.656 1.00 49.31 236 PRO A CA 1
ATOM 1878 C C . PRO A 1 236 ? 19.823 -14.456 -12.675 1.00 49.31 236 PRO A C 1
ATOM 1880 O O . PRO A 1 236 ? 20.419 -14.089 -13.683 1.00 49.31 236 PRO A O 1
ATOM 1883 N N . LEU A 1 237 ? 19.817 -13.753 -11.549 1.00 52.09 237 LEU A N 1
ATOM 1884 C CA . LEU A 1 237 ? 20.463 -12.449 -11.362 1.00 52.09 237 LEU A CA 1
ATOM 1885 C C . LEU A 1 237 ? 21.999 -12.486 -11.455 1.00 52.09 237 LEU A C 1
ATOM 1887 O O . LEU A 1 237 ? 22.628 -11.441 -11.331 1.00 52.09 237 LEU A O 1
ATOM 1891 N N . ASP A 1 238 ? 22.584 -13.664 -11.667 1.00 49.44 238 ASP A N 1
ATOM 1892 C CA . ASP A 1 238 ? 24.029 -13.894 -11.664 1.00 49.44 238 ASP A CA 1
ATOM 1893 C C . ASP A 1 238 ? 24.713 -13.524 -12.999 1.00 49.44 238 ASP A C 1
ATOM 1895 O O . ASP A 1 238 ? 25.939 -13.461 -13.047 1.00 49.44 238 ASP A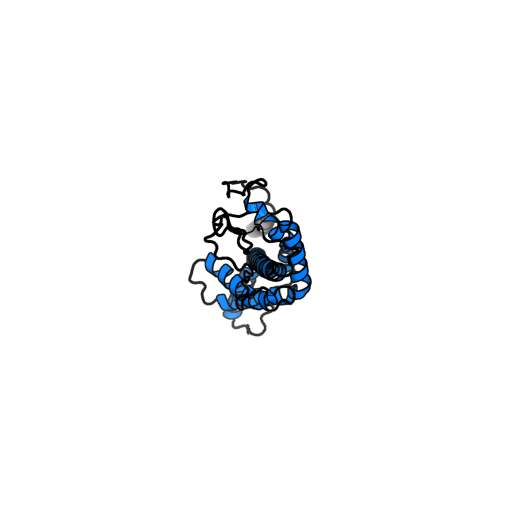 O 1
ATOM 1899 N N . ASP A 1 239 ? 23.948 -13.223 -14.060 1.00 41.94 239 ASP A N 1
ATOM 1900 C CA . ASP A 1 239 ? 24.467 -12.946 -15.415 1.00 41.94 239 ASP A CA 1
ATOM 1901 C C . ASP A 1 239 ? 24.365 -11.458 -15.866 1.00 41.94 239 ASP A C 1
ATOM 1903 O O . ASP A 1 239 ? 24.477 -11.173 -17.063 1.00 41.94 239 ASP A O 1
ATOM 1907 N N . LEU A 1 240 ? 24.167 -10.491 -14.948 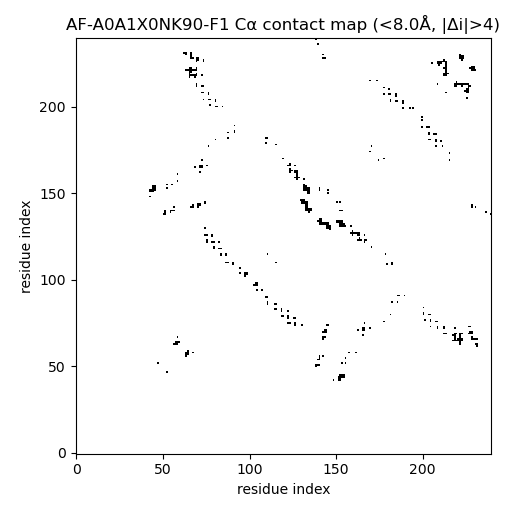1.00 45.31 240 LEU A N 1
ATOM 1908 C CA . LEU A 1 240 ? 24.090 -9.033 -15.238 1.00 45.31 240 LEU A CA 1
ATOM 1909 C C . LEU A 1 240 ? 25.150 -8.171 -14.509 1.00 45.31 240 LEU A C 1
ATOM 1911 O O . LEU A 1 240 ? 25.242 -8.204 -13.262 1.00 45.31 240 LEU A O 1
#

pLDDT: mean 81.0, std 20.04, range [31.78, 98.75]

Solvent-accessible surface area (backbone atoms only — not comparable to full-atom values): 13825 Å² total; per-residue (Å²): 143,86,68,68,70,62,56,56,55,54,54,56,55,56,58,57,57,56,56,54,58,58,59,62,71,72,75,75,86,84,86,82,89,81,87,82,75,91,74,77,72,74,65,68,63,59,56,90,84,42,75,46,68,80,57,51,82,54,77,82,40,80,79,45,29,25,11,43,41,4,15,43,45,38,39,44,47,44,48,43,52,61,58,29,41,68,43,54,53,52,45,52,53,50,52,53,54,38,50,74,68,71,45,76,67,89,74,59,77,68,78,55,67,82,60,45,48,68,32,58,76,46,35,34,62,48,44,22,70,57,43,27,30,28,40,78,45,103,67,41,60,47,68,44,47,42,64,59,78,90,51,55,38,42,79,55,94,62,47,36,60,53,37,26,52,53,35,49,53,46,44,76,75,36,44,73,56,52,53,51,39,49,55,52,32,48,61,67,54,54,85,61,68,91,52,64,78,74,55,52,59,51,52,31,32,51,52,37,25,30,63,42,24,35,64,39,83,76,12,25,90,11,23,38,88,62,14,46,51,50,79,78,73,88,69,73,80,87,82,119

Radius of gyration: 24.56 Å; Cα contacts (8 Å, |Δi|>4): 268; chains: 1; bounding box: 46×56×83 Å

Foldseek 3Di:
DPPPPVVVVVVVVVVVVVVVVVVVVPPPPPPPDDDDDPPPPDLPAPDPPHCLLVQDDDCPPPVCVLLLLLQLLLLLLLQLLVLLVVQLVVLVVVLVVCVVVVHDCVPRDARDPVSRVVSLVCRLVCSLPQWFFFAPDPRHTDSHIDNDSVTRGYHHPCRSVSSSVSSVVCCVVQVVVSSVLLNVQSVVLVVVPPDDPVVSSVSSSQRSLLVRQCPPPSNVVQADSSSHGDDPDPDDPPPD

Sequence (240 aa):
MRLVPLLLSLLLILSVTTLYTISAARLSIDDMEEGGNIDDQYVDRVEDNHPVHKLLPDPQDPEMLPSLKCSACGAVIEEAIHLMRPAIVRYLERRRRDAQKGKDTQNDKGPSEYETVDAFEKLCRRVSMDYALEMKSEKVPSLFFTKSKASQRVHGGWMPFFLSSTCEELVEDEEDRLRTEIFAAAVAEEKEISVAHMDFLTRIALRVRQSICPQWSRSAKGCDPRGFPIDPRKQPLDDL

Secondary structure (DSSP, 8-state):
---HHHHHHHHHHHHHHHHHHHHHTTSSSSS-SS-------------TTSGGGGGSPPTT-TTTHHHHHHHHHHHHHHHHHHHHHHHHHHHHHHHHHHHHTT--GGG-----THHHHHHHHHHHHHHHHH-EEEEEETTEEEEEEE--TTS-EE--TTHHHHHHHHHHHHHHHHHHHHHHHHHHHHHHHGGGTTS-HHHHHHHHHHHHHHHHTTTSTTTGGGB-TTSPBP----S-GGG-

Organism: NCBI:txid67003